Protein AF-A0A5N5TBP9-F1 (afdb_monomer_lite)

Organism: NCBI:txid96803

Sequence (242 aa):
MLKRALSVRCLSGEAYANGMQLFTMTLGALMSLNFSTYLLLPILYPLKLTSVNEYIELRFKSKALCSVIFLLNIVKNLLTSGVCLYAPTVALVSITNLGNLTNIFLLGIVCTMYSSLGGIKAVVWTDVFQISVMMIGLISVLTIGVSLNGGIIETLYIASEGGRLEIFEVISYNVFGIFFGIYFLIFFAGLAAYANYAGCDPMALGIIKRKEEIIPYFVMDKLSFIPGLPGIFVATLVGGSL

Structure (mmCIF, N/CA/C/O backbone):
data_AF-A0A5N5TBP9-F1
#
_entry.id   AF-A0A5N5TBP9-F1
#
loop_
_atom_site.group_PDB
_atom_site.id
_atom_site.type_symbol
_atom_site.label_atom_id
_atom_site.label_alt_id
_atom_site.label_comp_id
_atom_site.label_asym_id
_atom_site.label_entity_id
_atom_site.label_seq_id
_atom_site.pdbx_PDB_ins_code
_atom_site.Cartn_x
_atom_site.Cartn_y
_atom_site.Cartn_z
_atom_site.occupancy
_atom_site.B_iso_or_equiv
_atom_site.auth_seq_id
_atom_site.auth_comp_id
_atom_site.auth_asym_id
_atom_site.auth_atom_id
_atom_site.pdbx_PDB_model_num
ATOM 1 N N . MET A 1 1 ? -7.796 -3.136 -6.870 1.00 53.12 1 MET A N 1
ATOM 2 C CA . MET A 1 1 ? -7.334 -2.620 -8.178 1.00 53.12 1 MET A CA 1
ATOM 3 C C . MET A 1 1 ? -6.191 -1.585 -8.170 1.00 53.12 1 MET A C 1
ATOM 5 O O . MET A 1 1 ? -5.037 -1.966 -8.350 1.00 53.12 1 MET A O 1
ATOM 9 N N . LEU A 1 2 ? -6.445 -0.287 -7.966 1.00 56.50 2 LEU A N 1
ATOM 10 C CA . LEU A 1 2 ? -5.486 0.803 -8.279 1.00 56.50 2 LEU A CA 1
ATOM 11 C C . LEU A 1 2 ? -4.154 0.763 -7.501 1.00 56.50 2 LEU A C 1
ATOM 13 O O . LEU A 1 2 ? -3.092 1.032 -8.058 1.00 56.50 2 LEU A O 1
ATOM 17 N N . LYS A 1 3 ? -4.199 0.339 -6.232 1.00 56.84 3 LYS A N 1
ATOM 18 C CA . LYS A 1 3 ? -3.022 0.208 -5.351 1.00 56.84 3 LYS A CA 1
ATOM 19 C C . LYS A 1 3 ? -1.930 -0.708 -5.916 1.00 56.84 3 LYS A C 1
ATOM 21 O O . LYS A 1 3 ? -0.753 -0.421 -5.743 1.00 56.84 3 LYS A O 1
ATOM 26 N N . ARG A 1 4 ? -2.312 -1.787 -6.611 1.00 57.44 4 ARG A N 1
ATOM 27 C CA . ARG A 1 4 ? -1.368 -2.783 -7.152 1.00 57.44 4 ARG A CA 1
ATOM 28 C C . ARG A 1 4 ? -0.635 -2.273 -8.391 1.00 57.44 4 ARG A C 1
ATOM 30 O O . ARG A 1 4 ? 0.553 -2.513 -8.557 1.00 57.44 4 ARG A O 1
ATOM 37 N N . ALA A 1 5 ? -1.335 -1.532 -9.247 1.00 54.47 5 ALA A N 1
ATOM 38 C CA . ALA A 1 5 ? -0.720 -0.904 -10.413 1.00 54.47 5 ALA A CA 1
ATOM 39 C C . ALA A 1 5 ? 0.265 0.206 -10.001 1.00 54.47 5 ALA A C 1
ATOM 41 O O . ALA A 1 5 ? 1.344 0.315 -10.580 1.00 54.47 5 ALA A O 1
ATOM 42 N N . LEU A 1 6 ? -0.085 0.985 -8.966 1.00 58.97 6 LEU A N 1
ATOM 43 C CA . LEU A 1 6 ? 0.817 1.959 -8.346 1.00 58.97 6 LEU A CA 1
ATOM 44 C C . LEU A 1 6 ? 2.058 1.271 -7.771 1.00 58.97 6 LEU A C 1
ATOM 46 O O . LEU A 1 6 ? 3.168 1.693 -8.084 1.00 58.97 6 LEU A O 1
ATOM 50 N N . SER A 1 7 ? 1.878 0.212 -6.971 1.00 59.59 7 SER A N 1
ATOM 51 C CA . SER A 1 7 ? 3.009 -0.488 -6.369 1.00 59.59 7 SER A CA 1
ATOM 52 C C . SER A 1 7 ? 3.946 -1.005 -7.451 1.00 59.59 7 SER A C 1
ATOM 54 O O . SER A 1 7 ? 5.111 -0.663 -7.418 1.00 59.59 7 SER A O 1
ATOM 56 N N . VAL A 1 8 ? 3.469 -1.712 -8.478 1.00 57.91 8 VAL A N 1
ATOM 57 C CA . VAL A 1 8 ? 4.364 -2.240 -9.526 1.00 57.91 8 VAL A CA 1
ATOM 58 C C . VAL A 1 8 ? 5.187 -1.145 -10.212 1.00 57.91 8 VAL A C 1
ATOM 60 O O . VAL A 1 8 ? 6.388 -1.329 -10.389 1.00 57.91 8 VAL A O 1
ATOM 63 N N . ARG A 1 9 ? 4.595 0.016 -10.520 1.00 51.84 9 ARG A N 1
ATOM 64 C CA . ARG A 1 9 ? 5.343 1.119 -11.142 1.00 51.84 9 ARG A CA 1
ATOM 65 C C . ARG A 1 9 ? 6.360 1.748 -10.192 1.00 51.84 9 ARG A C 1
ATOM 67 O O . ARG A 1 9 ? 7.514 1.927 -10.574 1.00 51.84 9 ARG A O 1
ATOM 74 N N . CYS A 1 10 ? 5.944 2.087 -8.975 1.00 56.19 10 CYS A N 1
ATOM 75 C CA . CYS A 1 10 ? 6.839 2.682 -7.985 1.00 56.19 10 CYS A CA 1
ATOM 76 C C . CYS A 1 10 ? 7.973 1.720 -7.621 1.00 56.19 10 CYS A C 1
ATOM 78 O O . CYS A 1 10 ? 9.123 2.131 -7.615 1.00 56.19 10 CYS A O 1
ATOM 80 N N . LEU A 1 11 ? 7.668 0.433 -7.430 1.00 58.97 11 LEU A N 1
ATOM 81 C CA . LEU A 1 11 ? 8.649 -0.617 -7.155 1.00 58.97 11 LEU A CA 1
ATOM 82 C C . LEU A 1 11 ? 9.667 -0.739 -8.297 1.00 58.97 11 LEU A C 1
ATOM 84 O O . LEU A 1 11 ? 10.856 -0.842 -8.027 1.00 58.97 11 LEU A O 1
ATOM 88 N N . SER A 1 12 ? 9.231 -0.679 -9.562 1.00 60.56 12 SER A N 1
ATOM 89 C CA . SER A 1 12 ? 10.152 -0.726 -10.707 1.00 60.56 12 SER A CA 1
ATOM 90 C C . SER A 1 12 ? 11.042 0.517 -10.830 1.00 60.56 12 SER A C 1
ATOM 92 O O . SER A 1 12 ? 12.219 0.389 -11.152 1.00 60.56 12 SER A O 1
ATOM 94 N N . GLY A 1 13 ? 10.506 1.710 -10.545 1.00 58.75 13 GLY A N 1
ATOM 95 C CA . GLY A 1 13 ? 11.280 2.956 -10.578 1.00 58.75 13 GLY A CA 1
ATOM 96 C C . GLY A 1 13 ? 12.289 3.040 -9.434 1.00 58.75 13 GLY A C 1
ATOM 97 O O . GLY A 1 13 ? 13.435 3.427 -9.642 1.00 58.75 13 GLY A O 1
ATOM 98 N N . GLU A 1 14 ? 11.888 2.601 -8.245 1.00 57.56 14 GLU A N 1
ATOM 99 C CA . GLU A 1 14 ? 12.754 2.551 -7.071 1.00 57.56 14 GLU A CA 1
ATOM 100 C C . GLU A 1 14 ? 13.842 1.479 -7.221 1.00 57.56 14 GLU A C 1
ATOM 102 O O . GLU A 1 14 ? 14.998 1.731 -6.901 1.00 57.56 14 GLU A O 1
ATOM 107 N N . ALA A 1 15 ? 13.509 0.307 -7.777 1.00 63.16 15 ALA A N 1
ATOM 108 C CA . ALA A 1 15 ? 14.492 -0.737 -8.068 1.00 63.16 15 ALA A CA 1
ATOM 109 C C . ALA A 1 15 ? 15.547 -0.269 -9.084 1.00 63.16 15 ALA A C 1
ATOM 111 O O . ALA A 1 15 ? 16.717 -0.624 -8.964 1.00 63.16 15 ALA A O 1
ATOM 112 N N . TYR A 1 16 ? 15.156 0.568 -10.047 1.00 60.06 16 TYR A N 1
ATOM 113 C CA . TYR A 1 16 ? 16.089 1.209 -10.972 1.00 60.06 16 TYR A CA 1
ATOM 114 C C . TYR A 1 16 ? 16.976 2.257 -10.272 1.00 60.06 16 TYR A C 1
ATOM 116 O O . TYR A 1 16 ? 18.185 2.291 -10.492 1.00 60.06 16 TYR A O 1
ATOM 124 N N . ALA A 1 17 ? 16.394 3.095 -9.407 1.00 57.94 17 ALA A N 1
ATOM 125 C CA . ALA A 1 17 ? 17.095 4.208 -8.764 1.00 57.94 17 ALA A CA 1
ATOM 126 C C . ALA A 1 17 ? 17.989 3.796 -7.583 1.00 57.94 17 ALA A C 1
ATOM 128 O O . ALA A 1 17 ? 19.075 4.355 -7.431 1.00 57.94 17 ALA A O 1
ATOM 129 N N . ASN A 1 18 ? 17.556 2.822 -6.778 1.00 58.78 18 ASN A N 1
ATOM 130 C CA . ASN A 1 18 ? 18.143 2.445 -5.484 1.00 58.78 18 ASN A CA 1
ATOM 131 C C . ASN A 1 18 ? 18.485 0.941 -5.376 1.00 58.78 18 ASN A C 1
ATOM 133 O O . ASN A 1 18 ? 19.077 0.512 -4.390 1.00 58.78 18 ASN A O 1
ATOM 137 N N . GLY A 1 19 ? 18.195 0.129 -6.400 1.00 60.84 19 GLY A N 1
ATOM 138 C CA . GLY A 1 19 ? 18.569 -1.291 -6.446 1.00 60.84 19 GLY A CA 1
ATOM 139 C C . GLY A 1 19 ? 17.640 -2.227 -5.660 1.00 60.84 19 GLY A C 1
ATOM 140 O O . GLY A 1 19 ? 16.494 -1.907 -5.344 1.00 60.84 19 GLY A O 1
ATOM 141 N N . MET A 1 20 ? 18.130 -3.427 -5.341 1.00 64.75 20 MET A N 1
ATOM 142 C CA . MET A 1 20 ? 17.352 -4.534 -4.761 1.00 64.75 20 MET A CA 1
ATOM 143 C C . MET A 1 20 ? 16.996 -4.344 -3.275 1.00 64.75 20 MET A C 1
ATOM 145 O O . MET A 1 20 ? 16.317 -5.180 -2.682 1.00 64.75 20 MET A O 1
ATOM 149 N N . GLN A 1 21 ? 17.391 -3.221 -2.676 1.00 61.97 21 GLN A N 1
ATOM 150 C CA . GLN A 1 21 ? 17.184 -2.875 -1.264 1.00 61.97 21 GLN A CA 1
ATOM 151 C C . GLN A 1 21 ? 15.712 -2.964 -0.840 1.00 61.97 21 GLN A C 1
ATOM 153 O O . GLN A 1 21 ? 15.381 -3.425 0.257 1.00 61.97 21 GLN A O 1
ATOM 158 N N . LEU A 1 22 ? 14.810 -2.591 -1.747 1.00 63.62 22 LEU A N 1
ATOM 159 C CA . LEU A 1 22 ? 13.376 -2.588 -1.506 1.00 63.62 22 LEU A CA 1
ATOM 160 C C . LEU A 1 22 ? 12.781 -4.006 -1.374 1.00 63.62 22 LEU A C 1
ATOM 162 O O . LEU A 1 22 ? 11.738 -4.189 -0.738 1.00 63.62 22 LEU A O 1
ATOM 166 N N . PHE A 1 23 ? 13.472 -5.036 -1.873 1.00 64.44 23 PHE A N 1
ATOM 167 C CA . PHE A 1 23 ? 13.089 -6.436 -1.675 1.00 64.44 23 PHE A CA 1
ATOM 168 C C . PHE A 1 23 ? 12.970 -6.794 -0.182 1.00 64.44 23 PHE A C 1
ATOM 170 O O . PHE A 1 23 ? 12.080 -7.552 0.210 1.00 64.44 23 PHE A O 1
ATOM 177 N N . THR A 1 24 ? 13.764 -6.155 0.682 1.00 64.31 24 THR A N 1
ATOM 178 C CA . THR A 1 24 ? 13.693 -6.315 2.144 1.00 64.31 24 THR A CA 1
ATOM 179 C C . THR A 1 24 ? 12.315 -5.947 2.706 1.00 64.31 24 THR A C 1
ATOM 181 O O . THR A 1 24 ? 11.787 -6.658 3.562 1.00 64.31 24 THR A O 1
ATOM 184 N N . MET A 1 25 ? 11.677 -4.887 2.190 1.00 66.00 25 MET A N 1
ATOM 185 C CA . MET A 1 25 ? 10.317 -4.511 2.602 1.00 66.00 25 MET A CA 1
ATOM 186 C C . MET A 1 25 ? 9.291 -5.576 2.199 1.00 66.00 25 MET A C 1
ATOM 188 O O . MET A 1 25 ? 8.360 -5.859 2.953 1.00 66.00 25 MET A O 1
ATOM 192 N N . THR A 1 26 ? 9.471 -6.201 1.031 1.00 65.94 26 THR A N 1
ATOM 193 C CA . THR A 1 26 ? 8.564 -7.258 0.559 1.00 65.94 26 THR A CA 1
ATOM 194 C C . THR A 1 26 ? 8.671 -8.533 1.397 1.00 65.94 26 THR A C 1
ATOM 196 O O . THR A 1 26 ? 7.646 -9.133 1.715 1.00 65.94 26 THR A O 1
ATOM 199 N N . LEU A 1 27 ? 9.878 -8.899 1.847 1.00 68.00 27 LEU A N 1
ATOM 200 C CA . LEU A 1 27 ? 10.081 -10.012 2.780 1.00 68.00 27 LEU A CA 1
ATOM 201 C C . LEU A 1 27 ? 9.440 -9.736 4.148 1.00 68.00 27 LEU A C 1
ATOM 203 O O . LEU A 1 27 ? 8.760 -10.608 4.690 1.00 68.00 27 LEU A O 1
ATOM 207 N N . GLY A 1 28 ? 9.586 -8.513 4.670 1.00 71.94 28 GLY A N 1
ATOM 208 C CA . GLY A 1 28 ? 8.940 -8.098 5.919 1.00 71.94 28 GLY A CA 1
ATOM 209 C C . GLY A 1 28 ? 7.413 -8.215 5.865 1.00 71.94 28 GLY A C 1
ATOM 210 O O . GLY A 1 28 ? 6.801 -8.735 6.796 1.00 71.94 28 GLY A O 1
ATOM 211 N N . ALA A 1 29 ? 6.799 -7.826 4.743 1.00 69.44 29 ALA A N 1
ATOM 212 C CA . ALA A 1 29 ? 5.355 -7.953 4.540 1.00 69.44 29 ALA A CA 1
ATOM 213 C C . ALA A 1 29 ? 4.874 -9.418 4.465 1.00 69.44 29 ALA A C 1
ATOM 215 O O . ALA A 1 29 ? 3.774 -9.738 4.910 1.00 69.44 29 ALA A O 1
ATOM 216 N N . LEU A 1 30 ? 5.685 -10.331 3.919 1.00 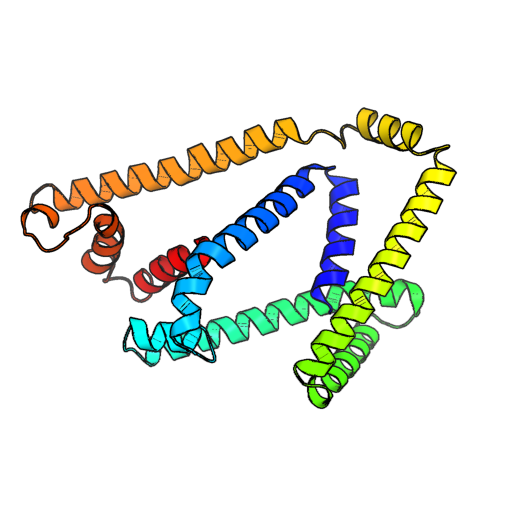72.62 30 LEU A N 1
ATOM 217 C CA . LEU A 1 30 ? 5.362 -11.764 3.919 1.00 72.62 30 LEU A CA 1
ATOM 218 C C . LEU A 1 30 ? 5.415 -12.348 5.335 1.00 72.62 30 LEU A C 1
ATOM 220 O O . LEU A 1 30 ? 4.549 -13.139 5.716 1.00 72.62 30 LEU A O 1
ATOM 224 N N . MET A 1 31 ? 6.408 -11.945 6.129 1.00 72.31 31 MET A N 1
ATOM 225 C CA . MET A 1 31 ? 6.526 -12.365 7.525 1.00 72.31 31 MET A CA 1
ATOM 226 C C . MET A 1 31 ? 5.378 -11.823 8.385 1.00 72.31 31 MET A C 1
ATOM 228 O O . MET A 1 31 ? 4.796 -12.588 9.157 1.00 72.31 31 MET A O 1
ATOM 232 N N . SER A 1 32 ? 4.998 -10.551 8.217 1.00 71.75 32 SER A N 1
ATOM 233 C CA . SER A 1 32 ? 3.878 -9.960 8.962 1.00 71.75 32 SER A CA 1
ATOM 234 C C . SER A 1 32 ? 2.550 -10.647 8.647 1.00 71.75 32 SER A C 1
ATOM 236 O O . SER A 1 32 ? 1.751 -10.879 9.551 1.00 71.75 32 SER A O 1
ATOM 238 N N . LEU A 1 33 ? 2.333 -11.065 7.395 1.00 73.88 33 LEU A N 1
ATOM 239 C CA . LEU A 1 33 ? 1.116 -11.771 6.998 1.00 73.88 33 LEU A CA 1
ATOM 240 C C . LEU A 1 33 ? 0.997 -13.133 7.691 1.00 73.88 33 LEU A C 1
ATOM 242 O O . LEU A 1 33 ? -0.057 -13.452 8.239 1.00 73.88 33 LEU A O 1
ATOM 246 N N . ASN A 1 34 ? 2.088 -13.902 7.740 1.00 73.38 34 ASN A N 1
ATOM 247 C CA . ASN A 1 34 ? 2.124 -15.157 8.493 1.00 73.38 34 ASN A CA 1
ATOM 248 C C . ASN A 1 34 ? 1.835 -14.903 9.979 1.00 73.38 34 ASN A C 1
ATOM 250 O O . ASN A 1 34 ? 0.940 -15.525 10.552 1.00 73.38 34 ASN A O 1
ATOM 254 N N . PHE A 1 35 ? 2.520 -13.933 10.585 1.00 79.19 35 PHE A N 1
ATOM 255 C CA . PHE A 1 35 ? 2.325 -13.574 11.989 1.00 79.19 35 PHE A CA 1
ATOM 256 C C . PHE A 1 35 ? 0.873 -13.176 12.306 1.00 79.19 35 PHE A C 1
ATOM 258 O O . PHE A 1 35 ? 0.275 -13.697 13.248 1.00 79.19 35 PHE A O 1
ATOM 265 N N . SER A 1 36 ? 0.272 -12.326 11.472 1.00 69.75 36 SER A N 1
ATOM 266 C CA .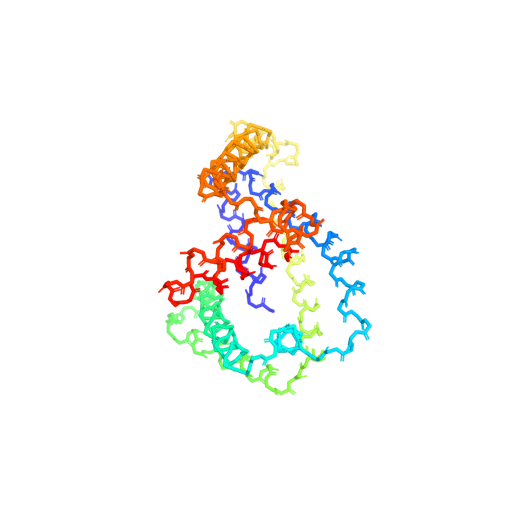 SER A 1 36 ? -1.118 -11.882 11.600 1.00 69.75 36 SER A CA 1
ATOM 267 C C . SER A 1 36 ? -2.099 -13.058 11.526 1.00 69.75 36 SER A C 1
ATOM 269 O O . SER A 1 36 ? -3.003 -13.174 12.356 1.00 69.75 36 SER A O 1
ATOM 271 N N . THR A 1 37 ? -1.883 -14.009 10.610 1.00 74.94 37 THR A N 1
ATOM 272 C CA . THR A 1 37 ? -2.746 -15.199 10.519 1.00 74.94 37 THR A CA 1
ATOM 273 C C . THR A 1 37 ? -2.637 -16.128 11.727 1.00 74.94 37 THR A C 1
ATOM 275 O O . THR A 1 37 ? -3.649 -16.677 12.151 1.00 74.94 37 THR A O 1
ATOM 278 N N . TYR A 1 38 ? -1.452 -16.285 12.321 1.00 79.44 38 TYR A N 1
ATOM 279 C CA . TYR A 1 38 ? -1.283 -17.157 13.485 1.00 79.44 38 TYR A CA 1
ATOM 280 C C . TYR A 1 38 ? -1.738 -16.513 14.795 1.00 79.44 38 TYR A C 1
ATOM 282 O O . TYR A 1 38 ? -2.206 -17.228 15.676 1.00 79.44 38 TYR A O 1
ATOM 290 N N . LEU A 1 39 ? -1.614 -15.190 14.939 1.00 74.44 39 LEU A N 1
ATOM 291 C CA . LEU A 1 39 ? -1.887 -14.504 16.203 1.00 74.44 39 LEU A CA 1
ATOM 292 C C . LEU A 1 39 ? -3.251 -13.806 16.223 1.00 74.44 39 LEU A C 1
ATOM 294 O O . LEU A 1 39 ? -4.024 -14.000 17.160 1.00 74.44 39 LEU A O 1
ATOM 298 N N . LEU A 1 40 ? -3.583 -13.018 15.196 1.00 72.56 40 LEU A N 1
ATOM 299 C CA . LEU A 1 40 ? -4.814 -12.219 15.169 1.00 72.56 40 LEU A CA 1
ATOM 300 C C . LEU A 1 40 ? -6.034 -13.037 14.735 1.00 72.56 40 LEU A C 1
ATOM 302 O O . LEU A 1 40 ? -7.119 -12.867 15.296 1.00 72.56 40 LEU A O 1
ATOM 306 N N . LEU A 1 41 ? -5.876 -13.945 13.767 1.00 73.69 41 LEU A N 1
ATOM 307 C CA . LEU A 1 41 ? -6.986 -14.752 13.254 1.00 73.69 41 LEU A CA 1
ATOM 308 C C . LEU A 1 41 ? -7.670 -15.628 14.323 1.00 73.69 41 LEU A C 1
ATOM 310 O O . LEU A 1 41 ? -8.900 -15.572 14.394 1.00 73.69 41 LEU A O 1
ATOM 314 N N . PRO A 1 42 ? -6.961 -16.390 15.188 1.00 74.88 42 PRO A N 1
ATOM 315 C CA . PRO A 1 42 ? -7.627 -17.195 16.217 1.00 74.88 42 PRO A CA 1
ATOM 316 C C . PRO A 1 42 ? -8.339 -16.348 17.279 1.00 74.88 42 PRO A C 1
ATOM 318 O O . PRO A 1 42 ? -9.282 -16.829 17.902 1.00 74.88 42 PRO A O 1
ATOM 321 N N . ILE A 1 43 ? -7.926 -15.090 17.472 1.00 79.00 43 ILE A N 1
ATOM 322 C CA . ILE A 1 43 ? -8.568 -14.157 18.407 1.00 79.00 43 ILE A CA 1
ATOM 323 C C . ILE A 1 43 ? -9.853 -13.586 17.798 1.00 79.00 43 ILE A C 1
ATOM 325 O O . ILE A 1 43 ? -10.880 -13.523 18.471 1.00 79.00 43 ILE A O 1
ATOM 329 N N . LEU A 1 44 ? -9.814 -13.179 16.526 1.00 75.62 44 LEU A N 1
ATOM 330 C CA . LEU A 1 44 ? -10.920 -12.472 15.871 1.00 75.62 44 LEU A CA 1
ATOM 331 C C . LEU A 1 44 ? -11.996 -13.403 15.298 1.00 75.62 44 LEU A C 1
ATOM 333 O O . LEU A 1 44 ? -13.180 -13.073 15.344 1.00 75.62 44 LEU A O 1
ATOM 337 N N . TYR A 1 45 ? -11.614 -14.574 14.785 1.00 80.31 45 TYR A N 1
ATOM 338 C CA . TYR A 1 45 ? -12.535 -15.517 14.149 1.00 80.31 45 TYR A CA 1
ATOM 339 C C . TYR A 1 45 ? -13.699 -16.001 15.043 1.00 80.31 45 TYR A C 1
ATOM 341 O O . TYR A 1 45 ? -14.842 -15.976 14.574 1.00 80.31 45 TYR A O 1
ATOM 349 N N . PRO A 1 46 ? -13.496 -16.395 16.321 1.00 86.75 46 PRO A N 1
ATOM 350 C CA . PRO A 1 46 ? -14.599 -16.866 17.164 1.00 86.75 46 PRO A CA 1
ATOM 351 C C . PRO A 1 46 ? -15.617 -15.767 17.500 1.00 86.75 46 PRO A C 1
ATOM 353 O O . PRO A 1 46 ? -16.762 -16.083 17.817 1.00 86.75 46 PRO A O 1
ATOM 356 N N . LEU A 1 47 ? -15.233 -14.489 17.400 1.00 79.38 47 LEU A N 1
ATOM 357 C CA . LEU A 1 47 ? -16.100 -13.353 17.717 1.00 79.38 47 LEU A CA 1
ATOM 358 C C . LEU A 1 47 ? -17.136 -13.061 16.612 1.00 79.38 47 LEU A C 1
ATOM 360 O O . LEU A 1 47 ? -18.077 -12.317 16.868 1.00 79.38 47 LEU A O 1
ATOM 364 N N . LYS A 1 48 ? -16.992 -13.646 15.407 1.00 82.12 48 LYS A N 1
ATOM 365 C CA . LYS A 1 48 ? -17.901 -13.477 14.247 1.00 82.12 48 LYS A CA 1
ATOM 366 C C . LYS A 1 48 ? -18.264 -12.014 13.936 1.00 82.12 48 LYS A C 1
ATOM 368 O O . LYS A 1 48 ? -19.366 -11.726 13.473 1.00 82.12 48 LYS A O 1
ATOM 373 N N . LEU A 1 49 ? -17.332 -11.097 14.188 1.00 79.56 49 LEU A N 1
ATOM 374 C CA . LEU A 1 49 ? -17.538 -9.664 13.995 1.00 79.56 49 LEU A CA 1
ATOM 375 C C . LEU A 1 49 ? -17.492 -9.314 12.514 1.00 79.56 49 LEU A C 1
ATOM 377 O O . LEU A 1 49 ? -16.710 -9.873 11.744 1.00 79.56 49 LEU A O 1
ATOM 381 N N . THR A 1 50 ? -18.315 -8.348 12.125 1.00 73.81 50 THR A N 1
ATOM 382 C CA . THR A 1 50 ? -18.396 -7.887 10.731 1.00 73.81 50 THR A CA 1
ATOM 383 C C . THR A 1 50 ? -17.369 -6.802 10.422 1.00 73.81 50 THR A C 1
ATOM 385 O O . THR A 1 50 ? -17.017 -6.584 9.262 1.00 73.81 50 THR A O 1
ATOM 388 N N . SER A 1 51 ? -16.853 -6.130 11.457 1.00 77.19 51 SER A N 1
ATOM 389 C CA . SER A 1 51 ? -15.840 -5.091 11.321 1.00 77.19 51 SER A CA 1
ATOM 390 C C . SER A 1 51 ? -14.877 -5.060 12.507 1.00 77.19 51 SER A C 1
ATOM 392 O O . SER A 1 51 ? -15.233 -5.371 13.641 1.00 77.19 51 SER A O 1
ATOM 394 N N . VAL A 1 52 ? -13.646 -4.608 12.257 1.00 76.69 52 VAL A N 1
ATOM 395 C CA . VAL A 1 52 ? -12.634 -4.406 13.310 1.00 76.69 52 VAL A CA 1
ATOM 396 C C . VAL A 1 52 ? -13.070 -3.328 14.311 1.00 76.69 52 VAL A C 1
ATOM 398 O O . VAL A 1 52 ? -12.718 -3.391 15.484 1.00 76.69 52 VAL A O 1
ATOM 401 N N . ASN A 1 53 ? -13.877 -2.353 13.889 1.00 77.38 53 ASN A N 1
ATOM 402 C CA . ASN A 1 53 ? -14.362 -1.299 14.786 1.00 77.38 53 ASN A CA 1
ATOM 403 C C . ASN A 1 53 ? -15.315 -1.857 15.861 1.00 77.38 53 ASN A C 1
ATOM 405 O O . ASN A 1 53 ? -15.290 -1.403 17.001 1.00 77.38 53 ASN A O 1
ATOM 409 N N . GLU A 1 54 ? -16.081 -2.898 15.526 1.00 74.88 54 GLU A N 1
ATOM 410 C CA . GLU A 1 54 ? -16.959 -3.615 16.459 1.00 74.88 54 GLU A CA 1
ATOM 411 C C . GLU A 1 54 ? -16.154 -4.277 17.592 1.00 74.88 54 GLU A C 1
ATOM 413 O O . GLU A 1 54 ? -16.536 -4.224 18.761 1.00 74.88 54 GLU A O 1
ATOM 418 N N . TYR A 1 55 ? -14.969 -4.812 17.271 1.00 78.25 55 TYR A N 1
ATOM 419 C CA . TYR A 1 55 ? -14.041 -5.352 18.269 1.00 78.25 55 TYR A CA 1
ATOM 420 C C . TYR A 1 55 ? -13.569 -4.277 19.258 1.00 78.25 55 TYR A C 1
ATOM 422 O O . TYR A 1 55 ? -13.498 -4.513 20.466 1.00 78.25 55 TYR A O 1
ATOM 430 N N . ILE A 1 56 ? -13.276 -3.075 18.756 1.00 75.56 56 ILE A N 1
ATOM 431 C CA . ILE A 1 56 ? -12.828 -1.944 19.578 1.00 75.56 56 ILE A CA 1
ATOM 432 C C . ILE A 1 56 ? -13.952 -1.495 20.520 1.00 75.56 56 ILE A C 1
ATOM 434 O O . ILE A 1 56 ? -13.699 -1.249 21.701 1.00 75.56 56 ILE A O 1
ATOM 438 N N . GLU A 1 57 ? -15.199 -1.445 20.048 1.00 78.19 57 GLU A N 1
ATOM 439 C CA . GLU A 1 57 ? -16.348 -1.124 20.901 1.00 78.19 57 GLU A CA 1
ATOM 440 C C . GLU A 1 57 ? -16.522 -2.149 22.031 1.00 78.19 57 GLU A C 1
ATOM 442 O O . GLU A 1 57 ? -16.660 -1.759 23.193 1.00 78.19 57 GLU A O 1
ATOM 447 N N . LEU A 1 58 ? -16.418 -3.447 21.726 1.00 79.44 58 LEU A N 1
ATOM 448 C CA . LEU A 1 58 ? -16.502 -4.516 22.727 1.00 79.44 58 LEU A CA 1
ATOM 449 C C . LEU A 1 58 ? -15.370 -4.447 23.763 1.00 79.44 58 LEU A C 1
ATOM 451 O O . LEU A 1 58 ? -15.592 -4.724 24.944 1.00 79.44 58 LEU A O 1
ATOM 455 N N . ARG A 1 59 ? -14.160 -4.054 23.345 1.00 79.25 59 ARG A N 1
ATOM 456 C CA . ARG A 1 59 ? -12.990 -3.980 24.228 1.00 79.25 59 ARG A CA 1
ATOM 457 C C . ARG A 1 59 ? -13.000 -2.752 25.140 1.00 79.25 59 ARG A C 1
ATOM 459 O O . ARG A 1 59 ? -12.645 -2.881 26.310 1.00 79.25 59 ARG A O 1
ATOM 466 N N . PHE A 1 60 ? -13.384 -1.584 24.623 1.00 75.56 60 PHE A N 1
ATOM 467 C CA . PHE A 1 60 ? -13.290 -0.305 25.343 1.00 75.56 60 PHE A CA 1
ATOM 468 C C . PHE A 1 60 ? -14.625 0.204 25.898 1.00 75.56 60 PHE A C 1
ATOM 470 O O . PHE A 1 60 ? -14.630 1.189 26.634 1.00 75.56 60 PHE A O 1
ATOM 477 N N . LYS A 1 61 ? -15.754 -0.439 25.561 1.00 80.69 61 LYS A N 1
ATOM 478 C CA . LYS A 1 61 ? -17.119 -0.074 25.995 1.00 80.69 61 LYS A CA 1
ATOM 479 C C . LYS A 1 61 ? -17.478 1.403 25.759 1.00 80.69 61 LYS A C 1
ATOM 481 O O . LYS A 1 61 ? -18.334 1.955 26.447 1.00 80.69 61 LYS A O 1
ATOM 486 N N . SER A 1 62 ? -16.829 2.053 24.791 1.00 80.69 62 SER A N 1
ATOM 487 C CA . SER A 1 62 ? -16.990 3.478 24.496 1.00 80.69 62 SER A CA 1
ATOM 488 C C . SER A 1 62 ? -17.360 3.697 23.033 1.00 80.69 62 SER A C 1
ATOM 490 O O . SER A 1 62 ? -16.565 3.439 22.126 1.00 80.69 62 SER A O 1
ATOM 492 N N . LYS A 1 63 ? -18.563 4.238 22.807 1.00 78.88 63 LYS A N 1
ATOM 493 C CA . LYS A 1 63 ? -19.068 4.575 21.466 1.00 78.88 63 LYS A CA 1
ATOM 494 C C . LYS A 1 63 ? -18.360 5.779 20.845 1.00 78.88 63 LYS A C 1
ATOM 496 O O . LYS A 1 63 ? -18.206 5.839 19.628 1.00 78.88 63 LYS A O 1
ATOM 501 N N . ALA A 1 64 ? -17.888 6.719 21.669 1.00 81.69 64 ALA A N 1
ATOM 502 C CA . ALA A 1 64 ? -17.175 7.903 21.193 1.00 81.69 64 ALA A CA 1
ATOM 503 C C . ALA A 1 64 ? -15.825 7.529 20.561 1.00 81.69 64 ALA A C 1
ATOM 505 O O . ALA A 1 64 ? -15.511 7.988 19.466 1.00 81.69 64 ALA A O 1
ATOM 506 N N . LEU A 1 65 ? -15.069 6.629 21.201 1.00 79.00 65 LEU A N 1
ATOM 507 C CA . LEU A 1 65 ? -13.802 6.119 20.670 1.00 79.00 65 LEU A CA 1
ATOM 508 C C . LEU A 1 65 ? -14.006 5.396 19.328 1.00 79.00 65 LEU A C 1
ATOM 510 O O . LEU A 1 65 ? -13.267 5.637 18.376 1.00 79.00 65 LEU A O 1
ATOM 514 N N . CYS A 1 66 ? -15.037 4.550 19.245 1.00 78.50 66 CYS A N 1
ATOM 515 C CA . CYS A 1 66 ? -15.388 3.828 18.023 1.00 78.50 66 CYS A CA 1
ATOM 516 C C . CYS A 1 66 ? -15.716 4.794 16.870 1.00 78.50 66 CYS A C 1
ATOM 518 O O . CYS A 1 66 ? -15.174 4.656 15.774 1.00 78.50 66 CYS A O 1
ATOM 520 N N . SER A 1 67 ? -16.518 5.829 17.141 1.00 80.12 67 SER A N 1
ATOM 521 C CA . SER A 1 67 ? -16.865 6.866 16.160 1.00 80.12 67 SER A CA 1
ATOM 522 C C . SER A 1 67 ? -15.634 7.626 15.648 1.00 80.12 67 SER A C 1
ATOM 524 O O . SER A 1 67 ? -15.461 7.792 14.441 1.00 80.12 67 SER A O 1
ATOM 526 N N . VAL A 1 68 ? -14.721 8.018 16.545 1.00 86.44 68 VAL A N 1
ATOM 527 C CA . VAL A 1 68 ? -13.477 8.716 16.176 1.00 86.44 68 VAL A CA 1
ATOM 528 C C . VAL A 1 68 ? -12.590 7.835 15.292 1.00 86.44 68 VAL A C 1
ATOM 530 O O . VAL A 1 68 ? -12.125 8.282 14.246 1.00 86.44 68 VAL A O 1
ATOM 533 N N . ILE A 1 69 ? -12.380 6.572 15.667 1.00 82.75 69 ILE A N 1
ATOM 534 C CA . ILE A 1 69 ? -11.545 5.634 14.898 1.00 82.75 69 ILE A CA 1
ATOM 535 C C . ILE A 1 69 ? -12.172 5.330 13.535 1.00 82.75 69 ILE A C 1
ATOM 537 O O . ILE A 1 69 ? -11.468 5.266 12.527 1.00 82.75 69 ILE A O 1
ATOM 541 N N . PHE A 1 70 ? -13.494 5.188 13.479 1.00 84.75 70 PHE A N 1
ATOM 542 C CA . PHE A 1 70 ? -14.222 5.011 12.230 1.00 84.75 70 PHE A CA 1
ATOM 543 C C . PHE A 1 70 ? -14.048 6.213 11.291 1.00 84.75 70 PHE A C 1
ATOM 545 O O . PHE A 1 70 ? -13.698 6.029 10.124 1.00 84.75 70 PHE A O 1
ATOM 552 N N . LEU A 1 71 ? -14.206 7.438 11.805 1.00 87.56 71 LEU A N 1
ATOM 553 C CA . LEU A 1 71 ? -13.990 8.670 11.041 1.00 87.56 71 LEU A CA 1
ATOM 554 C C . LEU A 1 71 ? -12.551 8.773 10.524 1.00 87.56 71 LEU A C 1
ATOM 556 O O . LEU A 1 71 ? -12.342 9.020 9.336 1.00 87.56 71 LEU A O 1
ATOM 560 N N . LEU A 1 72 ? -11.559 8.514 11.379 1.00 84.56 72 LEU A N 1
ATOM 561 C CA . LEU A 1 72 ? -10.149 8.502 10.980 1.00 84.56 72 LEU A CA 1
ATOM 562 C C . LEU A 1 72 ? -9.875 7.459 9.887 1.00 84.56 72 LEU A C 1
ATOM 564 O O . LEU A 1 72 ? -9.171 7.750 8.918 1.00 84.56 72 LEU A O 1
ATOM 568 N N . ASN A 1 73 ? -10.469 6.267 9.990 1.00 82.38 73 ASN A N 1
ATOM 569 C CA . ASN A 1 73 ? -10.341 5.221 8.977 1.00 82.38 73 ASN A CA 1
ATOM 570 C C . ASN A 1 73 ? -10.981 5.615 7.639 1.00 82.38 73 ASN A C 1
ATOM 572 O O . ASN A 1 73 ? -10.402 5.337 6.587 1.00 82.38 73 ASN A O 1
ATOM 576 N N . ILE A 1 74 ? -12.138 6.280 7.645 1.00 89.12 74 ILE A N 1
ATOM 577 C CA . ILE A 1 74 ? -12.760 6.803 6.420 1.00 89.12 74 ILE A CA 1
ATOM 578 C C . ILE A 1 74 ? -11.847 7.833 5.753 1.00 89.12 74 ILE A C 1
ATOM 580 O O . ILE A 1 74 ? -11.544 7.700 4.566 1.00 89.12 74 ILE A O 1
ATOM 584 N N . VAL A 1 75 ? -11.363 8.819 6.513 1.00 89.62 75 VAL A N 1
ATOM 585 C CA . VAL A 1 75 ? -10.485 9.878 5.992 1.00 89.62 75 VAL A CA 1
ATOM 586 C C . VAL A 1 75 ? -9.203 9.280 5.412 1.00 89.62 75 VAL A C 1
ATOM 588 O O . VAL A 1 75 ? -8.838 9.584 4.274 1.00 89.62 75 VAL A O 1
ATOM 591 N N . LYS A 1 76 ? -8.559 8.357 6.138 1.00 82.56 76 LYS A N 1
ATOM 592 C CA . LYS A 1 76 ? -7.376 7.628 5.661 1.00 82.56 76 LYS A CA 1
ATOM 593 C C . LYS A 1 76 ? -7.648 6.912 4.336 1.00 82.56 76 LYS A C 1
ATOM 595 O O . LYS A 1 76 ? -6.836 6.999 3.411 1.00 82.56 76 LYS A O 1
ATOM 600 N N . ASN A 1 77 ? -8.771 6.201 4.229 1.00 80.50 77 ASN A N 1
ATOM 601 C CA . ASN A 1 77 ? -9.115 5.447 3.024 1.00 80.50 77 ASN A CA 1
ATOM 602 C C . ASN A 1 77 ? -9.402 6.359 1.822 1.00 80.50 77 ASN A C 1
ATOM 604 O O . ASN A 1 77 ? -8.915 6.064 0.729 1.00 80.50 77 ASN A O 1
ATOM 608 N N . LEU A 1 78 ? -10.102 7.481 2.021 1.00 85.94 78 LEU A N 1
ATOM 609 C CA . LEU A 1 78 ? -10.356 8.489 0.984 1.00 85.94 78 LEU A CA 1
ATOM 610 C C . LEU A 1 78 ? -9.052 9.089 0.451 1.00 85.94 78 LEU A C 1
ATOM 612 O O . LEU A 1 78 ? -8.797 9.018 -0.753 1.00 85.94 78 LEU A O 1
ATOM 616 N N . LEU A 1 79 ? -8.188 9.588 1.339 1.00 84.50 79 LEU A N 1
ATOM 617 C CA . LEU A 1 79 ? -6.896 10.169 0.958 1.00 84.50 79 LEU A CA 1
ATOM 618 C C . LEU A 1 79 ? -6.033 9.161 0.193 1.00 84.50 79 LEU A C 1
ATOM 620 O O . LEU A 1 79 ? -5.504 9.464 -0.876 1.00 84.50 79 LEU A O 1
ATOM 624 N N . THR A 1 80 ? -5.961 7.924 0.690 1.00 78.62 80 THR A N 1
ATOM 625 C CA . THR A 1 80 ? -5.193 6.865 0.027 1.00 78.62 80 THR A CA 1
ATOM 626 C C . THR A 1 80 ? -5.761 6.547 -1.358 1.00 78.62 80 THR A C 1
ATOM 628 O O . THR A 1 80 ? -5.001 6.355 -2.306 1.00 78.62 80 THR A O 1
ATOM 631 N N . SER A 1 81 ? -7.089 6.486 -1.499 1.00 79.31 81 SER A N 1
ATOM 632 C CA . SER A 1 81 ? -7.734 6.207 -2.787 1.00 79.31 81 SER A CA 1
ATOM 633 C C . SER A 1 81 ? -7.470 7.305 -3.824 1.00 79.31 81 SER A C 1
ATOM 635 O O . SER A 1 81 ? -7.191 6.977 -4.976 1.00 79.31 81 SER A O 1
ATOM 637 N N . GLY A 1 82 ? -7.434 8.577 -3.405 1.00 81.25 82 GLY A N 1
ATOM 638 C CA . GLY A 1 82 ? -7.083 9.710 -4.265 1.00 81.25 82 GLY A CA 1
ATOM 639 C C . GLY A 1 82 ? -5.648 9.628 -4.790 1.00 81.25 82 GLY A C 1
ATOM 640 O O . GLY A 1 82 ? -5.427 9.697 -5.998 1.00 81.25 82 GLY A O 1
ATOM 641 N N . VAL A 1 83 ? -4.676 9.371 -3.908 1.00 80.00 83 VAL A N 1
ATOM 642 C CA . VAL A 1 83 ? -3.268 9.175 -4.309 1.00 80.00 83 VAL A CA 1
ATOM 643 C C . VAL A 1 83 ? -3.127 7.989 -5.273 1.00 80.00 83 VAL A C 1
ATOM 645 O O . VAL A 1 83 ? -2.393 8.058 -6.258 1.00 80.00 83 VAL A O 1
ATOM 648 N N . CYS A 1 84 ? -3.881 6.910 -5.047 1.00 75.62 84 CYS A N 1
ATOM 649 C CA . CYS A 1 84 ? -3.840 5.725 -5.906 1.00 75.62 84 CYS A CA 1
ATOM 650 C C . CYS A 1 84 ? -4.427 5.941 -7.307 1.00 75.62 84 CYS A C 1
ATOM 652 O O . CYS A 1 84 ? -4.038 5.217 -8.220 1.00 75.62 84 CYS A O 1
ATOM 654 N N . LEU A 1 85 ? -5.343 6.897 -7.497 1.00 77.62 85 LEU A N 1
ATOM 655 C CA . LEU A 1 85 ? -5.904 7.241 -8.813 1.00 77.62 85 LEU A CA 1
ATOM 656 C C . LEU A 1 85 ? -4.918 8.037 -9.679 1.00 77.62 85 LEU A C 1
ATOM 658 O O . LEU A 1 85 ? -4.948 7.951 -10.909 1.00 77.62 85 LEU A O 1
ATOM 662 N N . TYR A 1 86 ? -4.013 8.785 -9.051 1.00 78.62 86 TYR A N 1
ATOM 663 C CA . TYR A 1 86 ? -3.079 9.648 -9.766 1.00 78.62 86 TYR A CA 1
ATOM 664 C C . TYR A 1 86 ? -2.071 8.859 -10.612 1.00 78.62 86 TYR A C 1
ATOM 666 O O . TYR A 1 86 ? -1.883 9.151 -11.792 1.00 78.62 86 TYR A O 1
ATOM 674 N N . ALA A 1 87 ? -1.470 7.801 -10.063 1.00 71.00 87 ALA A N 1
ATOM 675 C CA . ALA A 1 87 ? -0.497 7.002 -10.806 1.00 71.00 87 ALA A CA 1
ATOM 676 C C . ALA A 1 87 ? -1.037 6.414 -12.125 1.00 71.00 87 ALA A C 1
ATOM 678 O O . ALA A 1 87 ? -0.439 6.670 -13.172 1.00 71.00 87 ALA A O 1
ATOM 679 N N . PRO A 1 88 ? -2.143 5.654 -12.168 1.00 68.88 88 PRO A N 1
ATOM 680 C CA . PRO A 1 88 ? -2.667 5.135 -13.431 1.00 68.88 88 PRO A CA 1
ATOM 681 C C . PRO A 1 88 ? -3.018 6.252 -14.418 1.00 68.88 88 PRO A C 1
ATOM 683 O O . PRO A 1 88 ? -2.757 6.080 -15.604 1.00 68.88 88 PRO A O 1
ATOM 686 N N . THR A 1 89 ? -3.471 7.417 -13.942 1.00 70.50 89 THR A N 1
ATOM 687 C CA . THR A 1 89 ? -3.711 8.591 -14.795 1.00 70.50 89 THR A CA 1
ATOM 688 C C . THR A 1 89 ? -2.442 9.044 -15.517 1.00 70.50 89 THR A C 1
ATOM 690 O O . THR A 1 89 ? -2.474 9.228 -16.728 1.00 70.50 89 THR A O 1
ATOM 693 N N . VAL A 1 90 ? -1.309 9.170 -14.818 1.00 71.50 90 VAL A N 1
ATOM 694 C CA . VAL A 1 90 ? -0.043 9.604 -15.441 1.00 71.50 90 VAL A CA 1
ATOM 695 C C . VAL A 1 90 ? 0.407 8.650 -16.555 1.00 71.50 90 VAL A C 1
ATOM 697 O O . VAL A 1 90 ? 0.864 9.104 -17.599 1.00 71.50 90 VAL A O 1
ATOM 70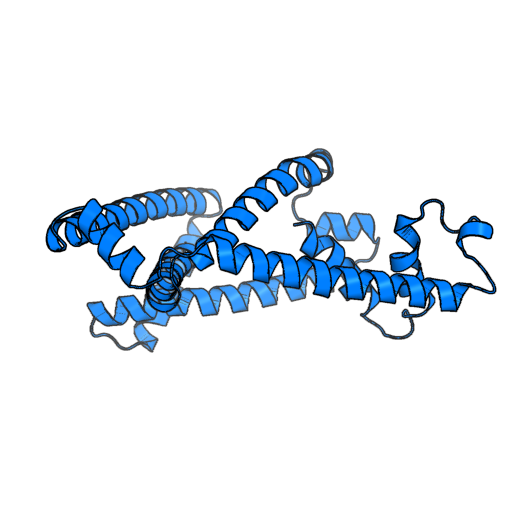0 N N . ALA A 1 91 ? 0.221 7.335 -16.390 1.00 71.00 91 ALA A N 1
ATOM 701 C CA . ALA A 1 91 ? 0.500 6.403 -17.489 1.00 71.00 91 ALA A CA 1
ATOM 702 C C . ALA A 1 91 ? -0.546 6.491 -18.602 1.00 71.00 91 ALA A C 1
ATOM 704 O O . ALA A 1 91 ? -0.193 6.412 -19.773 1.00 71.00 91 ALA A O 1
ATOM 705 N N . LEU A 1 92 ? -1.822 6.686 -18.268 1.00 63.91 92 LEU A N 1
ATOM 706 C CA . LEU A 1 92 ? -2.870 6.807 -19.276 1.00 63.91 92 LEU A CA 1
ATOM 707 C C . LEU A 1 92 ? -2.645 8.033 -20.173 1.00 63.91 92 LEU A C 1
ATOM 709 O O . LEU A 1 92 ? -2.843 7.943 -21.381 1.00 63.91 92 LEU A O 1
ATOM 713 N N . VAL A 1 93 ? -2.164 9.145 -19.610 1.00 69.81 93 VAL A N 1
ATOM 714 C CA . VAL A 1 93 ? -1.799 10.361 -20.359 1.00 69.81 93 VAL A CA 1
ATOM 715 C C . VAL A 1 93 ? -0.723 10.074 -21.407 1.00 69.81 93 VAL A C 1
ATOM 717 O O . VAL A 1 93 ? -0.863 10.539 -22.533 1.00 69.81 93 VAL A O 1
ATOM 720 N N . SER A 1 94 ? 0.284 9.244 -21.094 1.00 70.31 94 SER A N 1
ATOM 721 C CA . SER A 1 94 ? 1.334 8.885 -22.067 1.00 70.31 94 SER A CA 1
ATOM 722 C C . SER A 1 94 ? 0.834 8.104 -23.289 1.00 70.31 94 SER A C 1
ATOM 724 O O . SER A 1 94 ? 1.555 7.997 -24.274 1.00 70.31 94 SER A O 1
ATOM 726 N N . ILE A 1 95 ? -0.395 7.580 -23.241 1.00 77.19 95 ILE A N 1
ATOM 727 C CA . ILE A 1 95 ? -0.984 6.764 -24.310 1.00 77.19 95 ILE A CA 1
ATOM 728 C C . ILE A 1 95 ? -2.160 7.490 -24.983 1.00 77.19 95 ILE A C 1
ATOM 730 O O . ILE A 1 95 ? -2.405 7.301 -26.169 1.00 77.19 95 ILE A O 1
ATOM 734 N N . THR A 1 96 ? -2.910 8.318 -24.246 1.00 71.38 96 THR A N 1
ATOM 735 C CA . THR A 1 96 ? -4.204 8.853 -24.712 1.00 71.38 96 THR A CA 1
ATOM 736 C C . THR A 1 96 ? -4.166 10.275 -25.273 1.00 71.38 96 THR A C 1
ATOM 738 O O . THR A 1 96 ? -5.183 10.706 -25.800 1.00 71.38 96 THR A O 1
ATOM 741 N N . ASN A 1 97 ? -3.053 11.020 -25.207 1.00 78.31 97 ASN A N 1
ATOM 742 C CA . ASN A 1 97 ? -2.963 12.441 -25.626 1.00 78.31 97 ASN A CA 1
ATOM 743 C C . ASN A 1 97 ? -4.028 13.383 -25.004 1.00 78.31 97 ASN A C 1
ATOM 745 O O . ASN A 1 97 ? -4.122 14.552 -25.375 1.00 78.31 97 ASN A O 1
ATOM 749 N N . LEU A 1 98 ? -4.831 12.899 -24.053 1.00 79.81 98 LEU A N 1
ATOM 750 C CA . LEU A 1 98 ? -5.832 13.666 -23.320 1.00 79.81 98 LEU A CA 1
ATOM 751 C C . LEU A 1 98 ? -5.188 14.368 -22.121 1.00 79.81 98 LEU A C 1
ATOM 753 O O . LEU A 1 98 ? -4.171 13.925 -21.585 1.00 79.81 98 LEU A O 1
ATOM 757 N N . GLY A 1 99 ? -5.818 15.450 -21.662 1.00 84.56 99 GLY A N 1
ATOM 758 C CA . GLY A 1 99 ? -5.370 16.176 -20.477 1.00 84.56 99 GLY A CA 1
ATOM 759 C C . GLY A 1 99 ? -5.379 15.314 -19.206 1.00 84.56 99 GLY A C 1
ATOM 760 O O . GLY A 1 99 ? -6.180 14.390 -19.043 1.00 84.56 99 GLY A O 1
ATOM 761 N N . ASN A 1 100 ? -4.513 15.657 -18.249 1.00 77.69 100 ASN A N 1
ATOM 762 C CA . ASN A 1 100 ? -4.398 1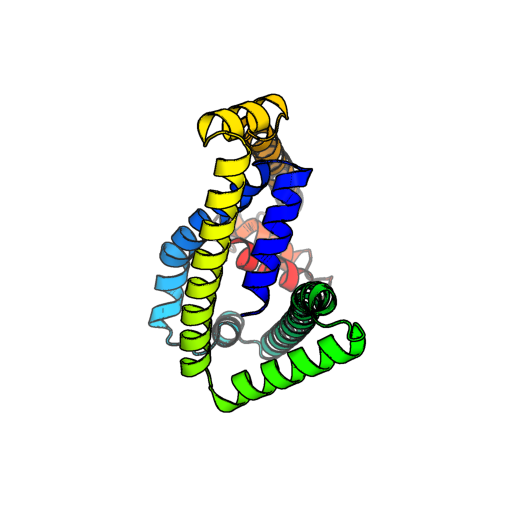4.925 -16.981 1.00 77.69 100 ASN A CA 1
ATOM 763 C C . ASN A 1 100 ? -5.733 14.899 -16.225 1.00 77.69 100 ASN A C 1
ATOM 765 O O . ASN A 1 100 ? -6.150 13.864 -15.717 1.00 77.69 100 ASN A O 1
ATOM 769 N N . LEU A 1 101 ? -6.429 16.036 -16.195 1.00 86.50 101 LEU A N 1
ATOM 770 C CA . LEU A 1 101 ? -7.669 16.210 -15.445 1.00 86.50 101 LEU A CA 1
ATOM 771 C C . LEU A 1 101 ? -8.825 15.397 -16.055 1.00 86.50 101 LEU A C 1
ATOM 773 O O . LEU A 1 101 ? -9.553 14.736 -15.318 1.00 86.50 101 LEU A O 1
ATOM 777 N N . THR A 1 102 ? -8.939 15.338 -17.388 1.00 86.81 102 THR A N 1
ATOM 778 C CA . THR A 1 102 ? -9.950 14.509 -18.072 1.00 86.81 102 THR A CA 1
ATOM 779 C C . THR A 1 102 ? -9.735 13.019 -17.812 1.00 86.81 102 THR A C 1
ATOM 781 O O . THR A 1 102 ? -10.698 12.298 -17.554 1.00 86.81 102 THR A O 1
ATOM 784 N N . ASN A 1 103 ? -8.478 12.568 -17.785 1.00 80.50 103 ASN A N 1
ATOM 785 C CA . ASN A 1 103 ? -8.142 11.176 -17.488 1.00 80.50 103 ASN A CA 1
ATOM 786 C C . ASN A 1 103 ? -8.447 10.792 -16.030 1.00 80.50 103 ASN A C 1
ATOM 788 O O . ASN A 1 103 ? -8.927 9.683 -15.796 1.00 80.50 103 ASN A O 1
ATOM 792 N N . ILE A 1 104 ? -8.250 11.701 -15.063 1.00 85.88 104 ILE A N 1
ATOM 793 C CA . ILE A 1 104 ? -8.598 11.454 -13.649 1.00 85.88 104 ILE A CA 1
ATOM 794 C C . ILE A 1 104 ? -10.105 11.229 -13.508 1.00 85.88 104 ILE A C 1
ATOM 796 O O . ILE A 1 104 ? -10.524 10.248 -12.891 1.00 85.88 104 ILE A O 1
ATOM 800 N N . PHE A 1 105 ? -10.925 12.111 -14.090 1.00 89.94 105 PHE A N 1
ATOM 801 C CA . PHE A 1 105 ? -12.383 11.990 -14.005 1.00 89.94 105 PHE A CA 1
ATOM 802 C C . PHE A 1 105 ? -12.893 10.727 -14.694 1.00 89.94 105 PHE A C 1
ATOM 804 O O . PHE A 1 105 ? -13.709 10.010 -14.118 1.00 89.94 105 PHE A O 1
ATOM 811 N N . LEU A 1 106 ? -12.377 10.413 -15.884 1.00 86.31 106 LEU A N 1
ATOM 812 C CA . LEU A 1 106 ? -12.771 9.215 -16.620 1.00 86.31 106 LEU A CA 1
ATOM 813 C C . LEU A 1 106 ? -12.464 7.941 -15.818 1.00 86.31 106 LEU A C 1
ATOM 815 O O . LEU A 1 106 ? -13.342 7.101 -15.619 1.00 86.31 106 LEU A O 1
ATOM 819 N N . LEU A 1 107 ? -11.242 7.829 -15.288 1.00 81.94 107 LEU A N 1
ATOM 820 C CA . LEU A 1 107 ? -10.819 6.673 -14.499 1.00 81.94 107 LEU A CA 1
ATOM 821 C C . LEU A 1 107 ? -11.604 6.566 -13.181 1.00 81.94 107 LEU A C 1
ATOM 823 O O . LEU A 1 107 ? -11.978 5.467 -12.774 1.00 81.94 107 LEU A O 1
ATOM 827 N N . GLY A 1 108 ? -11.890 7.697 -12.529 1.00 85.88 108 GLY A N 1
ATOM 828 C CA . GLY A 1 108 ? -12.686 7.759 -11.303 1.00 85.88 108 GLY A CA 1
ATOM 829 C C . GLY A 1 108 ? -14.142 7.332 -11.507 1.00 85.88 108 GLY A C 1
ATOM 830 O O . GLY A 1 108 ? -14.664 6.556 -10.704 1.00 85.88 108 GLY A O 1
ATOM 831 N N . ILE A 1 109 ? -14.787 7.773 -12.593 1.00 88.12 109 ILE A N 1
ATOM 832 C CA . ILE A 1 109 ? -16.170 7.399 -12.931 1.00 88.12 109 ILE A CA 1
ATOM 833 C C . ILE A 1 109 ? -16.260 5.903 -13.213 1.00 88.12 109 ILE A C 1
ATOM 835 O O . ILE A 1 109 ? -17.075 5.217 -12.596 1.00 88.12 109 ILE A O 1
ATOM 839 N N . VAL A 1 110 ? -15.384 5.380 -14.078 1.00 84.75 110 VAL A N 1
ATOM 840 C CA . VAL A 1 110 ? -15.332 3.941 -14.374 1.00 84.75 110 VAL A CA 1
ATOM 841 C C . VAL A 1 110 ? -15.090 3.152 -13.089 1.00 84.75 110 VAL A C 1
ATOM 843 O O . VAL A 1 110 ? -15.806 2.185 -12.824 1.00 84.75 110 VAL A O 1
ATOM 846 N N . CYS A 1 111 ? -14.146 3.603 -12.250 1.00 80.62 111 CYS A N 1
ATOM 847 C CA . CYS A 1 111 ? -13.820 2.941 -10.991 1.00 80.62 111 CYS A CA 1
ATOM 848 C C . CYS A 1 111 ? -15.003 2.876 -10.024 1.00 80.62 111 CYS A C 1
ATOM 850 O O . CYS A 1 111 ? -15.252 1.849 -9.388 1.00 80.62 111 CYS A O 1
ATOM 852 N N . THR A 1 112 ? -15.735 3.981 -9.925 1.00 86.44 112 THR A N 1
ATOM 853 C CA . THR A 1 112 ? -16.881 4.106 -9.028 1.00 86.44 112 THR A CA 1
ATOM 854 C C . THR A 1 112 ? -18.050 3.271 -9.530 1.00 86.44 112 THR A C 1
ATOM 856 O O . THR A 1 112 ? -18.634 2.536 -8.741 1.00 86.44 112 THR A O 1
ATOM 859 N N . MET A 1 113 ? -18.352 3.316 -10.832 1.00 85.56 113 MET A N 1
ATOM 860 C CA . MET A 1 113 ? -19.452 2.549 -11.422 1.00 85.56 113 MET A CA 1
ATOM 861 C C . MET A 1 113 ? -19.236 1.041 -11.322 1.00 85.56 113 MET A C 1
ATOM 863 O O . MET A 1 113 ? -20.149 0.321 -10.920 1.00 85.56 113 MET A O 1
ATOM 867 N N . TYR A 1 114 ? -18.035 0.543 -11.642 1.00 79.25 114 TYR A N 1
ATOM 868 C CA . TYR A 1 114 ? -17.794 -0.899 -11.546 1.00 79.25 114 TYR A CA 1
ATOM 869 C C . TYR A 1 114 ? -17.840 -1.373 -10.082 1.00 79.25 114 TYR A C 1
ATOM 871 O O . TYR A 1 114 ? -18.333 -2.466 -9.800 1.00 79.25 114 TYR A O 1
ATOM 879 N N . SER A 1 115 ? -17.354 -0.551 -9.141 1.00 83.25 115 SER A N 1
ATOM 880 C CA . SER A 1 115 ? -17.326 -0.901 -7.715 1.00 83.25 115 SER A CA 1
ATOM 881 C C . SER A 1 115 ? -18.714 -0.828 -7.076 1.00 83.25 115 SER A C 1
ATOM 883 O O . SER A 1 115 ? -19.034 -1.660 -6.228 1.00 83.25 115 SER A O 1
ATOM 885 N N . SER A 1 116 ? -19.545 0.137 -7.486 1.00 86.00 116 SER A N 1
ATOM 886 C CA . SER A 1 116 ? -20.897 0.316 -6.949 1.00 86.00 116 SER A CA 1
ATOM 887 C C . SER A 1 116 ? -21.863 -0.767 -7.428 1.00 86.00 116 SER A C 1
ATOM 889 O O . SER A 1 116 ? -22.677 -1.236 -6.638 1.00 86.00 116 SER A O 1
ATOM 891 N N . LEU A 1 117 ? -21.748 -1.207 -8.686 1.00 82.50 117 LEU A N 1
ATOM 892 C CA . LEU A 1 117 ? -22.628 -2.229 -9.263 1.00 82.50 117 LEU A CA 1
ATOM 893 C C . LEU A 1 117 ? -22.207 -3.661 -8.905 1.00 82.50 117 LEU A C 1
ATOM 895 O O . LEU A 1 117 ? -23.046 -4.552 -8.813 1.00 82.50 117 LEU A O 1
ATOM 899 N N . GLY A 1 118 ? -20.909 -3.901 -8.719 1.00 80.00 118 GLY A N 1
ATOM 900 C CA . GLY A 1 118 ? -20.366 -5.252 -8.606 1.00 80.00 118 GLY A CA 1
ATOM 901 C C . GLY A 1 118 ? -20.362 -5.864 -7.195 1.00 80.00 118 GLY A C 1
ATOM 902 O O . GLY A 1 118 ? -20.352 -7.091 -7.042 1.00 80.00 118 GLY A O 1
ATOM 903 N N . GLY A 1 119 ? -20.345 -5.037 -6.148 1.00 84.12 119 GLY A N 1
ATOM 904 C CA . GLY A 1 119 ? -20.174 -5.502 -4.767 1.00 84.12 119 GLY A CA 1
ATOM 905 C C . GLY A 1 119 ? -18.864 -6.278 -4.533 1.00 84.12 119 GLY A C 1
ATOM 906 O O . GLY A 1 119 ? -17.993 -6.368 -5.398 1.00 84.12 119 GLY A O 1
ATOM 907 N N . ILE A 1 120 ? -18.706 -6.878 -3.345 1.00 80.50 120 ILE A N 1
ATOM 908 C CA . ILE A 1 120 ? -17.444 -7.538 -2.944 1.00 80.50 120 ILE A CA 1
ATOM 909 C C . ILE A 1 120 ? -17.080 -8.704 -3.883 1.00 80.50 120 ILE A C 1
ATOM 911 O O . ILE A 1 120 ? -15.910 -8.887 -4.210 1.00 80.50 120 ILE A O 1
ATOM 915 N N . LYS A 1 121 ? -18.069 -9.469 -4.370 1.00 79.88 121 LYS A N 1
ATOM 916 C CA . LYS A 1 121 ? -17.821 -10.617 -5.260 1.00 79.88 121 LYS A CA 1
ATOM 917 C C . LYS A 1 121 ? -17.242 -10.195 -6.612 1.00 79.88 121 LYS A C 1
ATOM 919 O O . LYS A 1 121 ? -16.274 -10.807 -7.056 1.00 79.88 121 LYS A O 1
ATOM 924 N N . ALA A 1 122 ? -17.791 -9.164 -7.256 1.00 80.50 122 ALA A N 1
ATOM 925 C CA . ALA A 1 122 ? -17.247 -8.697 -8.530 1.00 80.50 122 ALA A CA 1
ATOM 926 C C . ALA A 1 122 ? -15.865 -8.063 -8.352 1.00 80.50 122 ALA A C 1
ATOM 928 O O . ALA A 1 122 ? -14.987 -8.299 -9.175 1.00 80.50 122 ALA A O 1
ATOM 929 N N . VAL A 1 123 ? -15.644 -7.330 -7.252 1.00 79.31 123 VAL A N 1
ATOM 930 C CA . VAL A 1 123 ? -14.330 -6.744 -6.944 1.00 79.31 123 VAL A CA 1
ATOM 931 C C . VAL A 1 123 ? -13.253 -7.831 -6.880 1.00 79.31 123 VAL A C 1
ATOM 933 O O . VAL A 1 123 ? -12.203 -7.676 -7.502 1.00 79.31 123 VAL A O 1
ATOM 936 N N . VAL A 1 124 ? -13.531 -8.968 -6.230 1.00 83.38 124 VAL A N 1
ATOM 937 C CA . VAL A 1 124 ? -12.591 -10.103 -6.177 1.00 83.38 124 VAL A CA 1
ATOM 938 C C . VAL A 1 124 ? -12.292 -10.651 -7.575 1.00 83.38 124 VAL A C 1
ATOM 940 O O . VAL A 1 124 ? -11.126 -10.838 -7.916 1.00 83.38 124 VAL A O 1
ATOM 943 N N . TRP A 1 125 ? -13.312 -10.854 -8.412 1.0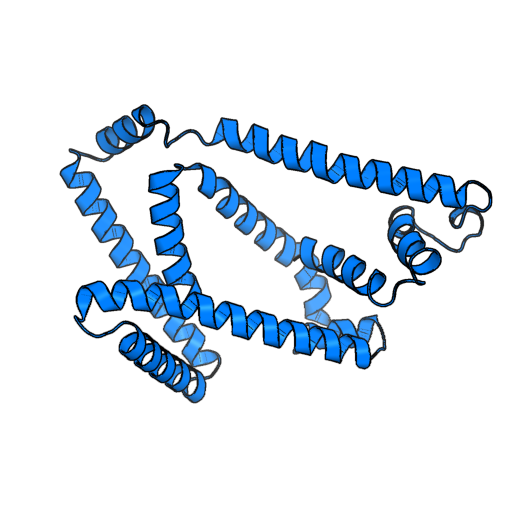0 79.88 125 TRP A N 1
ATOM 944 C CA . TRP A 1 125 ? -13.113 -11.326 -9.788 1.00 79.88 125 TRP A CA 1
ATOM 945 C C . TRP A 1 125 ? -12.294 -10.347 -10.637 1.00 79.88 125 TRP A C 1
ATOM 947 O O . TRP A 1 125 ? -11.376 -10.765 -11.345 1.00 79.88 125 TRP A O 1
ATOM 957 N N . THR A 1 126 ? -12.558 -9.042 -10.525 1.00 77.88 126 THR A N 1
ATOM 958 C CA . THR A 1 126 ? -11.759 -8.020 -11.219 1.00 77.88 126 THR A CA 1
ATOM 959 C C . THR A 1 126 ? -10.315 -7.969 -10.717 1.00 77.88 126 THR A C 1
ATOM 961 O O . THR A 1 126 ? -9.398 -7.785 -11.516 1.00 77.88 126 THR A O 1
ATOM 964 N N . ASP A 1 127 ? -10.080 -8.204 -9.423 1.00 75.62 127 ASP A N 1
ATOM 965 C CA . ASP A 1 127 ? -8.734 -8.259 -8.850 1.00 75.62 127 ASP A CA 1
ATOM 966 C C . ASP A 1 127 ? -7.944 -9.485 -9.351 1.00 75.62 127 ASP A C 1
ATOM 968 O O . ASP A 1 127 ? -6.735 -9.371 -9.570 1.00 75.62 127 ASP A O 1
ATOM 972 N N . VAL A 1 128 ? -8.599 -10.635 -9.569 1.00 77.06 128 VAL A N 1
ATOM 973 C CA . VAL A 1 128 ? -7.978 -11.831 -10.176 1.00 77.06 128 VAL A CA 1
ATOM 974 C C . VAL A 1 128 ? -7.577 -11.550 -11.621 1.00 77.06 128 VAL A C 1
ATOM 976 O O . VAL A 1 128 ? -6.426 -11.778 -12.001 1.00 77.06 128 VAL A O 1
ATOM 979 N N . PHE A 1 129 ? -8.498 -10.993 -12.414 1.00 75.69 129 PHE A N 1
ATOM 980 C CA . PHE A 1 129 ? -8.214 -10.617 -13.797 1.00 75.69 129 PHE A CA 1
ATOM 981 C C . PHE A 1 129 ? -7.043 -9.631 -13.871 1.00 75.69 129 PHE A C 1
ATOM 983 O O . PHE A 1 129 ? -6.106 -9.824 -14.645 1.00 75.69 129 PHE A O 1
ATOM 990 N N . GLN A 1 130 ? -7.022 -8.626 -12.999 1.00 66.88 130 GLN A N 1
ATOM 991 C CA . GLN A 1 130 ? -5.942 -7.652 -12.974 1.00 66.88 130 GLN A CA 1
ATOM 992 C C . GLN A 1 130 ? -4.577 -8.270 -12.647 1.00 66.88 130 GLN A C 1
ATOM 994 O O . GLN A 1 130 ? -3.600 -7.922 -13.308 1.00 66.88 130 GLN A O 1
ATOM 999 N N . ILE A 1 131 ? -4.483 -9.171 -11.660 1.00 72.06 131 ILE A N 1
ATOM 1000 C CA . ILE A 1 131 ? -3.211 -9.854 -11.369 1.00 72.06 131 ILE A CA 1
ATOM 1001 C C . ILE A 1 131 ? -2.736 -10.611 -12.611 1.00 72.06 131 ILE A C 1
ATOM 1003 O O . ILE A 1 131 ? -1.567 -10.506 -12.969 1.00 72.06 131 ILE A O 1
ATOM 1007 N N . SER A 1 132 ? -3.636 -11.322 -13.296 1.00 73.00 132 SER A N 1
ATOM 1008 C CA . SER A 1 132 ? -3.265 -12.107 -14.477 1.00 73.00 132 SER A CA 1
ATOM 1009 C C . SER A 1 132 ? -2.673 -11.240 -15.597 1.00 73.00 132 SER A C 1
ATOM 1011 O O . SER A 1 132 ? -1.583 -11.529 -16.088 1.00 73.00 132 SER A O 1
ATOM 1013 N N . VAL A 1 133 ? -3.324 -10.119 -15.928 1.00 74.94 133 VAL A N 1
ATOM 1014 C CA . VAL A 1 133 ? -2.858 -9.190 -16.968 1.00 74.94 133 VAL A CA 1
ATOM 1015 C C . VAL A 1 133 ? -1.532 -8.536 -16.568 1.00 74.94 133 VAL A C 1
ATOM 1017 O O . VAL A 1 133 ? -0.633 -8.404 -17.397 1.00 74.94 133 VAL A O 1
ATOM 1020 N N . MET A 1 134 ? -1.372 -8.171 -15.292 1.00 72.69 134 MET A N 1
ATOM 1021 C CA . MET A 1 134 ? -0.126 -7.589 -14.787 1.00 72.69 134 MET A CA 1
ATOM 1022 C C . MET A 1 134 ? 1.050 -8.570 -14.851 1.00 72.69 134 MET A C 1
ATOM 1024 O O . MET A 1 134 ? 2.151 -8.162 -15.217 1.00 72.69 134 MET A O 1
ATOM 1028 N N . MET A 1 135 ? 0.828 -9.849 -14.537 1.00 70.75 135 MET A N 1
ATOM 1029 C CA . MET A 1 135 ? 1.867 -10.881 -14.616 1.00 70.75 135 MET A CA 1
ATOM 1030 C C . MET A 1 135 ? 2.335 -11.107 -16.054 1.00 70.75 135 MET A C 1
ATOM 1032 O O . MET A 1 135 ? 3.536 -11.126 -16.304 1.00 70.75 135 MET A O 1
ATOM 1036 N N . ILE A 1 136 ? 1.404 -11.213 -17.007 1.00 76.81 136 ILE A N 1
ATOM 1037 C CA . ILE A 1 136 ? 1.729 -11.365 -18.434 1.00 76.81 136 ILE A CA 1
ATOM 1038 C C . ILE A 1 136 ? 2.532 -10.154 -18.929 1.00 76.81 136 ILE A C 1
ATOM 1040 O O . ILE A 1 136 ? 3.569 -10.322 -19.569 1.00 76.81 136 ILE A O 1
ATOM 1044 N N . GLY A 1 137 ? 2.090 -8.939 -18.583 1.00 72.44 137 GLY A N 1
ATOM 1045 C CA . GLY A 1 137 ? 2.791 -7.702 -18.927 1.00 72.44 137 GLY A CA 1
ATOM 1046 C C . GLY A 1 137 ? 4.226 -7.677 -18.396 1.00 72.44 137 GLY A C 1
ATOM 1047 O O . GLY A 1 137 ? 5.163 -7.475 -19.165 1.00 72.44 137 GLY A O 1
ATOM 1048 N N . LEU A 1 138 ? 4.419 -7.960 -17.106 1.00 69.06 138 LEU A N 1
ATOM 1049 C CA . LEU A 1 138 ? 5.746 -8.013 -16.486 1.00 69.06 138 LEU A CA 1
ATOM 1050 C C . LEU A 1 138 ? 6.656 -9.064 -17.125 1.00 69.06 138 LEU A C 1
ATOM 1052 O O . LEU A 1 138 ? 7.795 -8.748 -17.456 1.00 69.06 138 LEU A O 1
ATOM 1056 N N . ILE A 1 139 ? 6.158 -10.284 -17.347 1.00 74.00 139 ILE A N 1
ATOM 1057 C CA . ILE A 1 139 ? 6.933 -11.354 -17.989 1.00 74.00 139 ILE A CA 1
ATOM 1058 C C . ILE A 1 139 ? 7.362 -10.926 -19.396 1.00 74.00 139 ILE A C 1
ATOM 1060 O O . ILE A 1 139 ? 8.533 -11.063 -19.733 1.00 74.00 139 ILE A O 1
ATOM 1064 N N . SER A 1 140 ? 6.455 -10.345 -20.190 1.00 71.38 140 SER A N 1
ATOM 1065 C CA . SER A 1 140 ? 6.778 -9.895 -21.550 1.00 71.38 140 SER A CA 1
ATOM 1066 C C . SER A 1 140 ? 7.891 -8.842 -21.578 1.00 71.38 140 SER A C 1
ATOM 1068 O O . SER A 1 140 ? 8.831 -8.958 -22.363 1.00 71.38 140 SER A O 1
ATOM 1070 N N . VAL A 1 141 ? 7.837 -7.858 -20.675 1.00 74.25 141 VAL A N 1
ATOM 1071 C CA . VAL A 1 141 ? 8.848 -6.798 -20.583 1.00 74.25 141 VAL A CA 1
ATOM 1072 C C . VAL A 1 141 ? 10.184 -7.374 -20.119 1.00 74.25 141 VAL A C 1
ATOM 1074 O O . VAL A 1 141 ? 11.222 -7.019 -20.672 1.00 74.25 141 VAL A O 1
ATOM 1077 N N . LEU A 1 142 ? 10.165 -8.295 -19.151 1.00 72.75 142 LEU A N 1
ATOM 1078 C CA . LEU A 1 142 ? 11.367 -8.968 -18.662 1.00 72.75 142 LEU A CA 1
ATOM 1079 C C . LEU A 1 142 ? 12.037 -9.803 -19.754 1.00 72.75 142 LEU A C 1
ATOM 1081 O O . LEU A 1 142 ? 13.241 -9.679 -19.949 1.00 72.75 142 LEU A O 1
ATOM 1085 N N . THR A 1 143 ? 11.283 -10.623 -20.490 1.00 72.69 143 THR A N 1
ATOM 1086 C CA . THR A 1 143 ? 11.843 -11.466 -21.555 1.00 72.69 143 THR A CA 1
ATOM 1087 C C . THR A 1 143 ? 12.472 -10.622 -22.662 1.00 72.69 143 THR A C 1
ATOM 1089 O O . THR A 1 143 ? 13.594 -10.907 -23.078 1.00 72.69 143 THR A O 1
ATOM 1092 N N . ILE A 1 144 ? 11.793 -9.554 -23.098 1.00 76.06 144 ILE A N 1
ATOM 1093 C CA . ILE A 1 144 ? 12.325 -8.642 -24.118 1.00 76.06 144 ILE A CA 1
ATOM 1094 C C . ILE A 1 144 ? 13.567 -7.916 -23.585 1.00 76.06 144 ILE A C 1
ATOM 1096 O O . ILE A 1 144 ? 14.602 -7.928 -24.248 1.00 76.06 144 ILE A O 1
ATOM 1100 N N . GLY A 1 145 ? 13.509 -7.355 -22.374 1.00 69.75 145 GLY A N 1
ATOM 1101 C CA . GLY A 1 145 ? 14.641 -6.650 -21.762 1.00 69.75 145 GLY A CA 1
ATOM 1102 C C . GLY A 1 145 ? 15.885 -7.529 -21.611 1.00 69.75 145 GLY A C 1
ATOM 1103 O O . GLY A 1 145 ? 16.984 -7.120 -21.968 1.00 69.75 145 GLY A O 1
ATOM 1104 N N . VAL A 1 146 ? 15.705 -8.776 -21.175 1.00 72.94 146 VAL A N 1
ATOM 1105 C CA . VAL A 1 146 ? 16.784 -9.767 -21.064 1.00 72.94 146 VAL A CA 1
ATOM 1106 C C . VAL A 1 146 ? 17.367 -10.128 -22.431 1.00 72.94 146 VAL A C 1
ATOM 1108 O O . VAL A 1 146 ? 18.583 -10.267 -22.562 1.00 72.94 146 VAL A O 1
ATOM 1111 N N . SER A 1 147 ? 16.518 -10.288 -23.451 1.00 72.00 147 SER A N 1
ATOM 1112 C CA . SER A 1 147 ? 16.977 -10.634 -24.801 1.00 72.00 147 SER A CA 1
ATOM 1113 C C . SER A 1 147 ? 17.812 -9.522 -25.445 1.00 72.00 147 SER A C 1
ATOM 1115 O O . SER A 1 147 ? 18.769 -9.818 -26.154 1.00 72.00 147 SER A O 1
ATOM 1117 N N . LEU A 1 148 ? 17.504 -8.254 -25.147 1.00 71.69 148 LEU A N 1
ATOM 1118 C CA . LEU A 1 148 ? 18.250 -7.092 -25.641 1.00 71.69 148 LEU A CA 1
ATOM 1119 C C . LEU A 1 148 ? 19.635 -6.965 -24.999 1.00 71.69 148 LEU A C 1
ATOM 1121 O O . LEU A 1 148 ? 20.577 -6.535 -25.656 1.00 71.69 148 LEU A O 1
ATOM 1125 N N . ASN A 1 149 ? 19.768 -7.391 -23.745 1.00 71.19 149 ASN A N 1
ATOM 1126 C CA . ASN A 1 149 ? 21.024 -7.353 -22.996 1.00 71.19 149 ASN A CA 1
ATOM 1127 C C . ASN A 1 149 ? 21.943 -8.557 -23.281 1.00 71.19 149 ASN A C 1
ATOM 1129 O O . ASN A 1 149 ? 22.946 -8.728 -22.600 1.00 71.19 149 ASN A O 1
ATOM 1133 N N . GLY A 1 150 ? 21.607 -9.425 -24.244 1.00 79.56 150 GLY A N 1
ATOM 1134 C CA . GLY A 1 150 ? 22.424 -10.596 -24.590 1.00 79.56 150 GLY A CA 1
ATOM 1135 C C . GLY A 1 150 ? 22.240 -11.814 -23.673 1.00 79.56 150 GLY A C 1
ATOM 1136 O O . GLY A 1 150 ? 22.946 -12.807 -23.833 1.00 79.56 150 GLY A O 1
ATOM 1137 N N . GLY A 1 151 ? 21.274 -11.783 -22.746 1.00 81.44 151 GLY A N 1
ATOM 1138 C CA . GLY A 1 151 ? 20.925 -12.907 -21.873 1.00 81.44 151 GLY A CA 1
ATOM 1139 C C . GLY A 1 151 ? 20.746 -12.532 -20.398 1.00 81.44 151 GLY A C 1
ATOM 1140 O O . GLY A 1 151 ? 21.028 -11.416 -19.960 1.00 81.44 151 GLY A O 1
ATOM 1141 N N . ILE A 1 152 ? 20.257 -13.492 -19.602 1.00 75.38 152 ILE A N 1
ATOM 1142 C CA . ILE A 1 152 ? 19.972 -13.290 -18.165 1.00 75.38 152 ILE A CA 1
ATOM 1143 C C . ILE A 1 152 ? 21.268 -13.047 -17.388 1.00 75.38 152 ILE A C 1
ATOM 1145 O O . ILE A 1 152 ? 21.311 -12.190 -16.511 1.00 75.38 152 ILE A O 1
ATOM 1149 N N . ILE A 1 153 ? 22.319 -13.798 -17.724 1.00 79.25 153 ILE A N 1
ATOM 1150 C CA . ILE A 1 153 ? 23.609 -13.758 -17.026 1.00 79.25 153 ILE A CA 1
ATOM 1151 C C . ILE A 1 153 ? 24.267 -12.390 -17.214 1.00 79.25 153 ILE A C 1
ATOM 1153 O O . ILE A 1 153 ? 24.672 -11.778 -16.232 1.00 79.25 153 ILE A O 1
ATOM 1157 N N . GLU A 1 154 ? 24.279 -11.880 -18.445 1.00 78.75 154 GLU A N 1
ATOM 1158 C CA . GLU A 1 154 ? 24.832 -10.560 -18.757 1.00 78.75 154 GLU A CA 1
ATOM 1159 C C . GLU A 1 154 ? 24.042 -9.443 -18.061 1.00 78.75 154 GLU A C 1
ATOM 1161 O O . GLU A 1 154 ? 24.613 -8.545 -17.449 1.00 78.75 154 GLU A O 1
ATOM 1166 N N . THR A 1 155 ? 22.709 -9.556 -18.039 1.00 76.25 155 THR A N 1
ATOM 1167 C CA . THR A 1 155 ? 21.850 -8.601 -17.321 1.00 76.25 155 THR A CA 1
ATOM 1168 C C . THR A 1 155 ? 22.158 -8.567 -15.819 1.00 76.25 155 THR A C 1
ATOM 1170 O O . THR A 1 155 ? 22.185 -7.494 -15.217 1.00 76.25 155 THR A O 1
ATOM 1173 N N . LEU A 1 156 ? 22.395 -9.729 -15.201 1.00 72.94 156 LEU A N 1
ATOM 1174 C CA . LEU A 1 156 ? 22.761 -9.819 -13.785 1.00 72.94 156 LEU A CA 1
ATOM 1175 C C . LEU A 1 156 ? 24.178 -9.303 -13.522 1.00 72.94 156 LEU A C 1
ATOM 1177 O O . LEU A 1 156 ? 24.401 -8.671 -12.491 1.00 72.94 156 LEU A O 1
ATOM 1181 N N . TYR A 1 157 ? 25.113 -9.529 -14.445 1.00 78.31 157 TYR A N 1
ATOM 1182 C CA . TYR A 1 157 ? 26.477 -9.021 -14.342 1.00 78.31 157 TYR A CA 1
ATOM 1183 C C . TYR A 1 157 ? 26.503 -7.486 -14.365 1.00 78.31 157 TYR A C 1
ATOM 1185 O O . TYR A 1 157 ? 27.023 -6.872 -13.434 1.00 78.31 157 TYR A O 1
ATOM 1193 N N . ILE A 1 158 ? 25.818 -6.864 -15.332 1.00 75.94 158 ILE A N 1
ATOM 1194 C CA . ILE A 1 158 ? 25.676 -5.401 -15.424 1.00 75.94 158 ILE A CA 1
ATOM 1195 C C . ILE A 1 158 ? 24.982 -4.833 -14.173 1.00 75.94 158 ILE A C 1
ATOM 1197 O O . ILE A 1 158 ? 25.375 -3.792 -13.646 1.00 75.94 158 ILE A O 1
ATOM 1201 N N . ALA A 1 159 ? 23.962 -5.523 -13.649 1.00 72.75 159 ALA A N 1
ATOM 1202 C CA . ALA A 1 159 ? 23.287 -5.112 -12.415 1.00 72.75 159 ALA A CA 1
ATOM 1203 C C . ALA A 1 159 ? 24.200 -5.204 -11.176 1.00 72.75 159 ALA A C 1
ATOM 1205 O O . ALA A 1 159 ? 24.084 -4.378 -10.267 1.00 72.75 159 ALA A O 1
ATOM 1206 N N . SER A 1 160 ? 25.103 -6.189 -11.141 1.00 72.56 160 SER A N 1
ATOM 1207 C CA . SER A 1 160 ? 26.113 -6.336 -10.090 1.00 72.56 160 SER A CA 1
ATOM 1208 C C . SER A 1 160 ? 27.158 -5.228 -10.159 1.00 72.56 160 SER A C 1
ATOM 1210 O O . SER A 1 160 ? 27.475 -4.634 -9.135 1.00 72.56 160 SER A O 1
ATOM 1212 N N . GLU A 1 161 ? 27.666 -4.923 -11.355 1.00 78.75 161 GLU A N 1
ATOM 1213 C CA . GLU A 1 161 ? 28.652 -3.859 -11.574 1.00 78.75 161 GLU A CA 1
ATOM 1214 C C . GLU A 1 161 ? 28.069 -2.475 -11.244 1.00 78.75 161 GLU A C 1
ATOM 1216 O O . GLU A 1 161 ? 28.742 -1.626 -10.667 1.00 78.75 161 GLU A O 1
ATOM 1221 N N . GLY A 1 162 ? 26.773 -2.276 -11.505 1.00 72.56 162 GLY A N 1
ATOM 1222 C CA . GLY A 1 162 ? 26.036 -1.076 -11.109 1.00 72.56 162 GLY A CA 1
ATOM 1223 C C . GLY A 1 162 ? 25.693 -0.975 -9.615 1.00 72.56 162 GLY A C 1
ATOM 1224 O O . GLY A 1 162 ? 24.923 -0.083 -9.251 1.00 72.56 162 GLY A O 1
ATOM 1225 N N . GLY A 1 163 ? 26.176 -1.894 -8.767 1.00 68.06 163 GLY A N 1
ATOM 1226 C CA . GLY A 1 163 ? 25.912 -1.906 -7.322 1.00 68.06 163 GLY A CA 1
ATOM 1227 C C . GLY A 1 163 ? 24.439 -2.128 -6.958 1.00 68.06 163 GLY A C 1
ATOM 1228 O O . GLY A 1 163 ?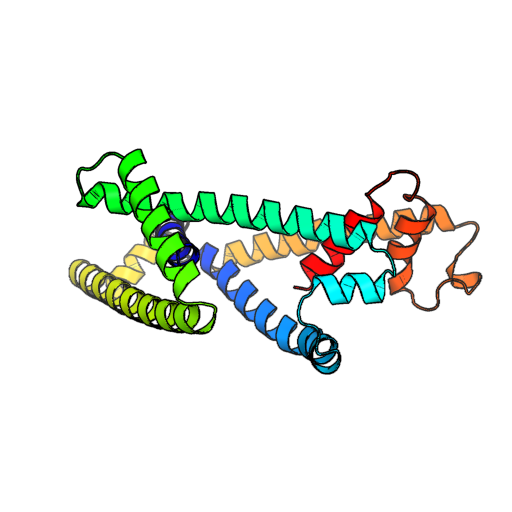 23.993 -1.770 -5.872 1.00 68.06 163 GLY A O 1
ATOM 1229 N N . ARG A 1 164 ? 23.625 -2.679 -7.871 1.00 67.00 164 ARG A N 1
ATOM 1230 C CA . ARG A 1 164 ? 22.165 -2.792 -7.682 1.00 67.00 164 ARG A CA 1
ATOM 1231 C C . ARG A 1 164 ? 21.736 -4.066 -6.963 1.00 67.00 164 ARG A C 1
ATOM 1233 O O . ARG A 1 164 ? 20.589 -4.136 -6.526 1.00 67.00 164 ARG A O 1
ATOM 1240 N N . LEU A 1 165 ? 22.630 -5.044 -6.817 1.00 65.62 165 LEU A N 1
ATOM 1241 C CA . LEU A 1 165 ? 22.365 -6.336 -6.168 1.00 65.62 165 LEU A CA 1
ATOM 1242 C C . LEU A 1 165 ? 22.749 -6.379 -4.676 1.00 65.62 165 LEU A C 1
ATOM 1244 O O . LEU A 1 165 ? 22.624 -7.426 -4.041 1.00 65.62 165 LEU A O 1
ATOM 1248 N N . GLU A 1 166 ? 23.195 -5.268 -4.090 1.00 64.75 166 GLU A N 1
ATOM 1249 C CA . GLU A 1 166 ? 23.620 -5.218 -2.687 1.00 64.75 166 GLU A CA 1
ATOM 1250 C C . GLU A 1 166 ? 22.420 -5.229 -1.725 1.00 64.75 166 GLU A C 1
ATOM 1252 O O . GLU A 1 166 ? 21.864 -4.201 -1.343 1.00 64.75 166 GLU A O 1
ATOM 1257 N N . ILE A 1 167 ? 21.988 -6.431 -1.335 1.00 59.78 167 ILE A N 1
ATOM 1258 C CA . ILE A 1 167 ? 20.880 -6.639 -0.386 1.00 59.78 167 ILE A CA 1
ATOM 1259 C C . ILE A 1 167 ? 21.388 -6.642 1.070 1.00 59.78 167 ILE A C 1
ATOM 1261 O O . ILE A 1 167 ? 20.709 -6.158 1.974 1.00 59.78 167 ILE A O 1
ATOM 1265 N N . PHE A 1 168 ? 22.583 -7.190 1.317 1.00 59.00 168 PHE A N 1
ATOM 1266 C CA . PHE A 1 168 ? 23.044 -7.536 2.669 1.00 59.00 168 PHE A CA 1
ATOM 1267 C C . PHE A 1 168 ? 23.534 -6.345 3.509 1.00 59.00 168 PHE A C 1
ATOM 1269 O O . PHE A 1 168 ? 23.256 -6.313 4.710 1.00 59.00 168 PHE A O 1
ATOM 1276 N N . GLU A 1 169 ? 24.196 -5.345 2.918 1.00 61.34 169 GLU A N 1
ATOM 1277 C CA . GLU A 1 169 ? 24.671 -4.170 3.673 1.00 61.34 169 GLU A CA 1
ATOM 1278 C C . GLU A 1 169 ? 23.511 -3.331 4.231 1.00 61.34 169 GLU A C 1
ATOM 1280 O O . GLU A 1 169 ? 23.550 -2.865 5.372 1.00 61.34 169 GLU A O 1
ATOM 1285 N N . VAL A 1 170 ? 22.416 -3.220 3.476 1.00 56.28 170 VAL A N 1
ATOM 1286 C CA . VAL A 1 170 ? 21.234 -2.449 3.883 1.00 56.28 170 VAL A CA 1
ATOM 1287 C C . VAL A 1 170 ? 20.399 -3.176 4.932 1.00 56.28 170 VAL A C 1
ATOM 1289 O O . VAL A 1 170 ? 19.852 -2.526 5.824 1.00 56.28 170 VAL A O 1
ATOM 1292 N N . ILE A 1 171 ? 20.336 -4.513 4.892 1.00 59.81 171 ILE A N 1
ATOM 1293 C CA . ILE A 1 171 ? 19.734 -5.294 5.984 1.00 59.81 171 ILE A CA 1
ATOM 1294 C C . ILE A 1 171 ? 20.472 -4.994 7.288 1.00 59.81 171 ILE A C 1
ATOM 1296 O O . ILE A 1 171 ? 19.816 -4.728 8.290 1.00 59.81 171 ILE A O 1
ATOM 1300 N N . SER A 1 172 ? 21.808 -4.966 7.275 1.00 59.62 172 SER A N 1
ATOM 1301 C CA . SER A 1 172 ? 22.599 -4.636 8.464 1.00 59.62 172 SER A CA 1
ATOM 1302 C C . SER A 1 172 ? 22.258 -3.243 9.000 1.00 59.62 172 SER A C 1
ATOM 1304 O O . SER A 1 172 ? 21.936 -3.108 10.176 1.00 59.62 172 SER A O 1
ATOM 1306 N N . TYR A 1 173 ? 22.214 -2.218 8.140 1.00 63.44 173 TYR A N 1
ATOM 1307 C CA . TYR A 1 173 ? 21.901 -0.848 8.566 1.00 63.44 173 TYR A CA 1
ATOM 1308 C C . TYR A 1 173 ? 20.454 -0.674 9.055 1.00 63.44 173 TYR A C 1
ATOM 1310 O O . TYR A 1 173 ? 20.218 -0.012 10.064 1.00 63.44 173 TYR A O 1
ATOM 1318 N N . ASN A 1 174 ? 19.474 -1.287 8.386 1.00 61.50 174 ASN A N 1
ATOM 1319 C CA . ASN A 1 174 ? 18.061 -1.181 8.759 1.00 61.50 174 ASN A CA 1
ATOM 1320 C C . ASN A 1 174 ? 17.742 -2.002 10.021 1.00 61.50 174 ASN A C 1
ATOM 1322 O O . ASN A 1 174 ? 17.040 -1.526 10.910 1.00 61.50 174 ASN A O 1
ATOM 1326 N N . VAL A 1 175 ? 18.315 -3.205 10.153 1.00 64.56 175 VAL A N 1
ATOM 1327 C CA . VAL A 1 175 ? 18.250 -3.991 11.394 1.00 64.56 175 VAL A CA 1
ATOM 1328 C C . VAL A 1 175 ? 18.942 -3.236 12.518 1.00 64.56 175 VAL A C 1
ATOM 1330 O O . VAL A 1 175 ? 18.376 -3.147 13.597 1.00 64.56 175 VAL A O 1
ATOM 1333 N N . PHE A 1 176 ? 20.102 -2.625 12.281 1.00 65.38 176 PHE A N 1
ATOM 1334 C CA . PHE A 1 176 ? 20.790 -1.816 13.284 1.00 65.38 176 PHE A CA 1
ATOM 1335 C C . PHE A 1 176 ? 19.968 -0.585 13.686 1.00 65.38 176 PHE A C 1
ATOM 1337 O O . PHE A 1 176 ? 19.803 -0.334 14.872 1.00 65.38 176 PHE A O 1
ATOM 1344 N N . GLY A 1 177 ? 19.375 0.143 12.737 1.00 63.66 177 GLY A N 1
ATOM 1345 C CA . GLY A 1 177 ? 18.526 1.307 13.010 1.00 63.66 177 GLY A CA 1
ATOM 1346 C C . GLY A 1 177 ? 17.249 0.960 13.782 1.00 63.66 177 GLY A C 1
ATOM 1347 O O . GLY A 1 177 ? 16.886 1.667 14.720 1.00 63.66 177 GLY A O 1
ATOM 1348 N N . ILE A 1 178 ? 16.597 -0.156 13.448 1.00 63.81 178 ILE A N 1
ATOM 1349 C CA . ILE A 1 178 ? 15.413 -0.644 14.168 1.00 63.81 178 ILE A CA 1
ATOM 1350 C C . ILE A 1 178 ? 15.814 -1.205 15.541 1.00 63.81 178 ILE A C 1
ATOM 1352 O O . ILE A 1 178 ? 15.188 -0.878 16.549 1.00 63.81 178 ILE A O 1
ATOM 1356 N N . PHE A 1 179 ? 16.875 -2.012 15.610 1.00 59.72 179 PHE A N 1
ATOM 1357 C CA . PHE A 1 179 ? 17.312 -2.673 16.838 1.00 59.72 179 PHE A CA 1
ATOM 1358 C C . PHE A 1 179 ? 17.915 -1.683 17.841 1.00 59.72 179 PHE A C 1
ATOM 1360 O O . PHE A 1 179 ? 17.568 -1.719 19.013 1.00 59.72 179 PHE A O 1
ATOM 1367 N N . PHE A 1 180 ? 18.761 -0.747 17.408 1.00 60.09 180 PHE A N 1
ATOM 1368 C CA . PHE A 1 180 ? 19.285 0.293 18.293 1.00 60.09 180 PHE A CA 1
ATOM 1369 C C . PHE A 1 180 ? 18.284 1.425 18.497 1.00 60.09 180 PHE A C 1
ATOM 1371 O O . PHE A 1 180 ? 18.036 1.780 19.636 1.00 60.09 180 PHE A O 1
ATOM 1378 N N . GLY A 1 181 ? 17.660 1.983 17.459 1.00 65.69 181 GLY A N 1
ATOM 1379 C CA . GLY A 1 181 ? 16.794 3.158 17.611 1.00 65.69 181 GLY A CA 1
ATOM 1380 C C . GLY A 1 181 ? 15.536 2.886 18.441 1.00 65.69 181 GLY A C 1
ATOM 1381 O O . GLY A 1 181 ? 15.286 3.560 19.440 1.00 65.69 181 GLY A O 1
ATOM 1382 N N . ILE A 1 182 ? 14.748 1.874 18.063 1.00 66.81 182 ILE A N 1
ATOM 1383 C CA . ILE A 1 182 ? 13.466 1.585 18.724 1.00 66.81 182 ILE A CA 1
ATOM 1384 C C . ILE A 1 182 ? 13.662 0.926 20.092 1.00 66.81 182 ILE A C 1
ATOM 1386 O O . ILE A 1 182 ? 13.018 1.350 21.052 1.00 66.81 182 ILE A O 1
ATOM 1390 N N . TYR A 1 183 ? 14.556 -0.060 20.234 1.00 62.94 183 TYR A N 1
ATOM 1391 C CA . TYR A 1 183 ? 14.739 -0.707 21.541 1.00 62.94 183 TYR A CA 1
ATOM 1392 C C . TYR A 1 183 ? 15.429 0.207 22.553 1.00 62.94 183 TYR A C 1
ATOM 1394 O O . TYR A 1 183 ? 15.108 0.124 23.736 1.00 62.94 183 TYR A O 1
ATOM 1402 N N . PHE A 1 184 ? 16.299 1.123 22.117 1.00 71.75 184 PHE A N 1
ATOM 1403 C CA . PHE A 1 184 ? 16.846 2.157 22.997 1.00 71.75 184 PHE A CA 1
ATOM 1404 C C . PHE A 1 184 ? 15.738 3.081 23.509 1.00 71.75 184 PHE A C 1
ATOM 1406 O O . PHE A 1 184 ? 15.630 3.294 24.714 1.00 71.75 184 PHE A O 1
ATOM 1413 N N . LEU A 1 185 ? 14.842 3.556 22.637 1.00 67.50 185 LEU A N 1
ATOM 1414 C CA . LEU A 1 185 ? 13.697 4.371 23.060 1.00 67.50 185 LEU A CA 1
ATOM 1415 C C . LEU A 1 185 ? 12.770 3.621 24.030 1.00 67.50 185 LEU A C 1
ATOM 1417 O O . LEU A 1 185 ? 12.337 4.200 25.025 1.00 67.50 185 LEU A O 1
ATOM 1421 N N . ILE A 1 186 ? 12.510 2.330 23.796 1.00 68.12 186 ILE A N 1
ATOM 1422 C CA . ILE A 1 186 ? 11.702 1.487 24.695 1.00 68.12 186 ILE A CA 1
ATOM 1423 C C . ILE A 1 186 ? 12.401 1.291 26.048 1.00 68.12 186 ILE A C 1
ATOM 1425 O O . ILE A 1 186 ? 11.756 1.370 27.093 1.00 68.12 186 ILE A O 1
ATOM 1429 N N . PHE A 1 187 ? 13.717 1.074 26.046 1.00 70.69 187 PHE A N 1
ATOM 1430 C CA . PHE A 1 187 ? 14.513 0.907 27.260 1.00 70.69 187 PHE A CA 1
ATOM 1431 C C . PHE A 1 187 ? 14.495 2.171 28.130 1.00 70.69 187 PHE A C 1
ATOM 1433 O O . PHE A 1 187 ? 14.201 2.096 29.325 1.00 70.69 187 PHE A O 1
ATOM 1440 N N . PHE A 1 188 ? 14.720 3.344 27.531 1.00 70.75 188 PHE A N 1
ATOM 1441 C CA . PHE A 1 188 ? 14.651 4.622 28.243 1.00 70.75 188 PHE A CA 1
ATOM 1442 C C . PHE A 1 188 ? 13.230 4.969 28.696 1.00 70.75 188 PHE A C 1
ATOM 1444 O O . PHE A 1 188 ? 13.059 5.480 29.801 1.00 70.75 188 PHE A O 1
ATOM 1451 N N . ALA A 1 189 ? 12.203 4.638 27.907 1.00 64.06 189 ALA A N 1
ATOM 1452 C CA . ALA A 1 189 ? 10.810 4.777 28.330 1.00 64.06 189 ALA A CA 1
ATOM 1453 C C . ALA A 1 189 ? 10.484 3.884 29.543 1.00 64.06 189 ALA A C 1
ATOM 1455 O O . ALA A 1 189 ? 9.804 4.329 30.467 1.00 64.06 189 ALA A O 1
ATOM 1456 N N . GLY A 1 190 ? 11.011 2.655 29.587 1.00 66.38 190 GLY A N 1
ATOM 1457 C CA . GLY A 1 190 ? 10.881 1.751 30.734 1.00 66.38 190 GLY A CA 1
ATOM 1458 C C . GLY A 1 190 ? 11.589 2.265 31.992 1.00 66.38 190 GLY A C 1
ATOM 1459 O O . GLY A 1 190 ? 11.020 2.223 33.081 1.00 66.38 190 GLY A O 1
ATOM 1460 N N . LEU A 1 191 ? 12.795 2.822 31.845 1.00 70.25 191 LEU A N 1
ATOM 1461 C CA . LEU A 1 191 ? 13.537 3.476 32.931 1.00 70.25 191 LEU A CA 1
ATOM 1462 C C . LEU A 1 191 ? 12.825 4.730 33.450 1.00 70.25 191 LEU A C 1
ATOM 1464 O O . LEU A 1 191 ? 12.747 4.933 34.659 1.00 70.25 191 LEU A O 1
ATOM 1468 N N . ALA A 1 192 ? 12.264 5.544 32.554 1.00 72.56 192 ALA A N 1
ATOM 1469 C CA . ALA A 1 192 ? 11.470 6.712 32.920 1.00 72.56 192 ALA A CA 1
ATOM 1470 C C . ALA A 1 192 ? 10.191 6.315 33.673 1.00 72.56 192 ALA A C 1
ATOM 1472 O O . ALA A 1 192 ? 9.840 6.955 34.665 1.00 72.56 192 ALA A O 1
ATOM 1473 N N . ALA A 1 193 ? 9.518 5.239 33.254 1.00 66.75 193 ALA A N 1
ATOM 1474 C CA . ALA A 1 193 ? 8.381 4.689 33.986 1.00 66.75 193 ALA A CA 1
ATOM 1475 C C . ALA A 1 193 ? 8.803 4.197 35.383 1.00 66.75 193 ALA A C 1
ATOM 1477 O O . ALA A 1 193 ? 8.166 4.558 36.369 1.00 66.75 193 ALA A O 1
ATOM 1478 N N . TYR A 1 194 ? 9.914 3.459 35.491 1.00 70.06 194 TYR A N 1
ATOM 1479 C CA . TYR A 1 194 ? 10.452 3.002 36.777 1.00 70.06 194 TYR A CA 1
ATOM 1480 C C . TYR A 1 194 ? 10.811 4.169 37.710 1.00 70.06 194 TYR A C 1
ATOM 1482 O O . TYR A 1 194 ? 10.408 4.176 38.868 1.00 70.06 194 TYR A O 1
ATOM 1490 N N . ALA A 1 195 ? 11.489 5.206 37.208 1.00 74.31 195 ALA A N 1
ATOM 1491 C CA . ALA A 1 195 ? 11.862 6.380 38.000 1.00 74.31 195 ALA A CA 1
ATOM 1492 C C . ALA A 1 195 ? 10.646 7.130 38.576 1.00 74.31 195 ALA A C 1
ATOM 1494 O O . ALA A 1 195 ? 10.708 7.635 39.694 1.00 74.31 195 ALA A O 1
ATOM 1495 N N . ASN A 1 196 ? 9.525 7.168 37.847 1.00 71.81 196 ASN A N 1
ATOM 1496 C CA . ASN A 1 196 ? 8.281 7.784 38.322 1.00 71.81 196 ASN A CA 1
ATOM 1497 C C . ASN A 1 196 ? 7.529 6.932 39.360 1.00 71.81 196 ASN A C 1
ATOM 1499 O O . ASN A 1 196 ? 6.741 7.481 40.130 1.00 71.81 196 ASN A O 1
ATOM 1503 N N . TYR A 1 197 ? 7.762 5.616 39.388 1.00 70.75 197 TYR A N 1
ATOM 1504 C CA . TYR A 1 197 ? 7.132 4.683 40.329 1.00 70.75 197 TYR A CA 1
ATOM 1505 C C . TYR A 1 197 ? 8.056 4.208 41.459 1.00 70.75 197 TYR A C 1
ATOM 1507 O O . TYR A 1 197 ? 7.581 3.538 42.367 1.00 70.75 197 TYR A O 1
ATOM 1515 N N . ALA A 1 198 ? 9.317 4.653 41.495 1.00 66.25 198 ALA A N 1
ATOM 1516 C CA . ALA A 1 198 ? 10.332 4.227 42.465 1.00 66.25 198 ALA A CA 1
ATOM 1517 C C . ALA A 1 198 ? 9.946 4.402 43.953 1.00 66.25 198 ALA A C 1
ATOM 1519 O O . ALA A 1 198 ? 10.531 3.753 44.815 1.00 66.25 198 ALA A O 1
ATOM 1520 N N . GLY A 1 199 ? 8.987 5.280 44.274 1.00 68.19 199 GLY A N 1
ATOM 1521 C CA . GLY A 1 199 ? 8.461 5.461 45.636 1.00 68.19 199 GLY A CA 1
ATOM 1522 C C . GLY A 1 199 ? 7.135 4.743 45.928 1.00 68.19 199 GLY A C 1
ATOM 1523 O O . GLY A 1 199 ? 6.747 4.637 47.089 1.00 68.19 199 GLY A O 1
ATOM 1524 N N . CYS A 1 200 ? 6.418 4.277 44.902 1.00 66.62 200 CYS A N 1
ATOM 1525 C CA . CYS A 1 200 ? 5.109 3.621 44.997 1.00 66.62 200 CYS A CA 1
ATOM 1526 C C . CYS A 1 200 ? 4.934 2.669 43.808 1.00 66.62 200 CYS A C 1
ATOM 1528 O O . CYS A 1 200 ? 4.266 2.999 42.825 1.00 66.62 200 CYS A O 1
ATOM 1530 N N . ASP A 1 201 ? 5.548 1.489 43.903 1.00 72.38 201 ASP A N 1
ATOM 1531 C CA . ASP A 1 201 ? 5.536 0.514 42.818 1.00 72.38 201 ASP A CA 1
ATOM 1532 C C . ASP A 1 201 ? 4.128 -0.080 42.610 1.00 72.38 201 ASP A C 1
ATOM 1534 O O . ASP A 1 201 ? 3.623 -0.815 43.470 1.00 72.38 201 ASP A O 1
ATOM 1538 N N . PRO A 1 202 ? 3.494 0.132 41.440 1.00 66.62 202 PRO A N 1
ATOM 1539 C CA . PRO A 1 202 ? 2.158 -0.396 41.151 1.00 66.62 202 PRO A CA 1
ATOM 1540 C C . PRO A 1 202 ? 2.139 -1.933 41.050 1.00 66.62 202 PRO A C 1
ATOM 1542 O O . PRO A 1 202 ? 1.081 -2.555 41.160 1.00 66.62 202 PRO A O 1
ATOM 1545 N N . MET A 1 203 ? 3.313 -2.555 40.884 1.00 61.94 203 MET A N 1
ATOM 1546 C CA . MET A 1 203 ? 3.489 -4.008 40.901 1.00 61.94 203 MET A CA 1
ATOM 1547 C C . MET A 1 203 ? 3.476 -4.579 42.328 1.00 61.94 203 MET A C 1
ATOM 1549 O O . MET A 1 203 ? 2.865 -5.619 42.559 1.00 61.94 203 MET A O 1
ATOM 1553 N N . ALA A 1 204 ? 4.092 -3.887 43.295 1.00 67.94 204 ALA A N 1
ATOM 1554 C CA . ALA A 1 204 ? 4.084 -4.288 44.705 1.00 67.94 204 ALA A CA 1
ATOM 1555 C C . ALA A 1 204 ? 2.707 -4.069 45.358 1.00 67.94 204 ALA A C 1
ATOM 1557 O O . ALA A 1 204 ? 2.300 -4.834 46.228 1.00 67.94 204 ALA A O 1
ATOM 1558 N N . LEU A 1 205 ? 1.959 -3.070 44.879 1.00 69.06 205 LEU A N 1
ATOM 1559 C CA . LEU A 1 205 ? 0.578 -2.781 45.284 1.00 69.06 205 LEU A CA 1
ATOM 1560 C C . LEU A 1 205 ? -0.457 -3.780 44.724 1.00 69.06 205 LEU A C 1
ATOM 1562 O O . LEU A 1 205 ? -1.637 -3.685 45.051 1.00 69.06 205 LEU A O 1
ATOM 1566 N N . GLY A 1 206 ? -0.050 -4.726 43.868 1.00 71.19 206 GLY A N 1
ATOM 1567 C CA . GLY A 1 206 ? -0.939 -5.738 43.283 1.00 71.19 206 GLY A CA 1
ATOM 1568 C C . GLY A 1 206 ? -1.920 -5.208 42.228 1.00 71.19 206 GLY A C 1
ATOM 1569 O O . GLY A 1 206 ? -2.811 -5.942 41.800 1.00 71.19 206 GLY A O 1
ATOM 1570 N N . ILE A 1 207 ? -1.756 -3.954 41.790 1.00 69.50 207 ILE A N 1
ATOM 1571 C CA . ILE A 1 207 ? -2.597 -3.306 40.770 1.00 69.50 207 ILE A CA 1
ATOM 1572 C C . ILE A 1 207 ? -2.293 -3.896 39.383 1.00 69.50 207 ILE A C 1
ATOM 1574 O O . ILE A 1 207 ? -3.195 -4.063 38.562 1.00 69.50 207 ILE A O 1
ATOM 1578 N N . ILE A 1 208 ? -1.031 -4.266 39.142 1.00 69.56 208 ILE A N 1
ATOM 1579 C CA . ILE A 1 208 ? -0.554 -4.848 37.884 1.00 69.56 208 ILE A CA 1
ATOM 1580 C C . ILE A 1 208 ? -0.088 -6.290 38.125 1.00 69.56 208 ILE A C 1
ATOM 1582 O O . ILE A 1 208 ? 0.781 -6.532 38.961 1.00 69.56 208 ILE A O 1
ATOM 1586 N N . LYS A 1 209 ? -0.637 -7.260 37.375 1.00 59.84 209 LYS A N 1
ATOM 1587 C CA . LYS A 1 209 ? -0.314 -8.696 37.536 1.00 59.84 209 LYS A CA 1
ATOM 1588 C C . LYS A 1 209 ? 0.859 -9.164 36.672 1.00 59.84 209 LYS A C 1
ATOM 1590 O O . LYS A 1 209 ? 1.468 -10.186 36.983 1.00 59.84 209 LYS A O 1
ATOM 1595 N N . ARG A 1 210 ? 1.174 -8.455 35.583 1.00 61.66 210 ARG A N 1
ATOM 1596 C CA . ARG A 1 210 ? 2.234 -8.823 34.627 1.00 61.66 210 ARG A CA 1
ATOM 1597 C C . ARG A 1 210 ? 3.154 -7.648 34.322 1.00 61.66 210 ARG A C 1
ATOM 1599 O O . ARG A 1 210 ? 2.696 -6.528 34.143 1.00 61.66 210 ARG A O 1
ATOM 1606 N N . LYS A 1 211 ? 4.457 -7.917 34.183 1.00 57.72 211 LYS A N 1
ATOM 1607 C CA . LYS A 1 211 ? 5.484 -6.893 33.894 1.00 57.72 211 LYS A CA 1
ATOM 1608 C C . LYS A 1 211 ? 5.231 -6.130 32.586 1.00 57.72 211 LYS A C 1
ATOM 1610 O O . LYS A 1 211 ? 5.583 -4.964 32.479 1.00 57.72 211 LYS A O 1
ATOM 1615 N N . GLU A 1 212 ? 4.581 -6.771 31.620 1.00 63.53 212 GLU A N 1
ATOM 1616 C CA . GLU A 1 212 ? 4.252 -6.213 30.299 1.00 63.53 212 GLU A CA 1
ATOM 1617 C C . GLU A 1 212 ? 3.209 -5.082 30.353 1.00 63.53 212 GLU A C 1
ATOM 1619 O O . GLU A 1 212 ? 3.102 -4.280 29.429 1.00 63.53 212 GLU A O 1
ATOM 1624 N N . GLU A 1 213 ? 2.452 -4.980 31.446 1.00 64.81 213 GLU A N 1
ATOM 1625 C CA . GLU A 1 213 ? 1.360 -4.013 31.601 1.00 64.81 213 GLU A CA 1
ATOM 1626 C C . GLU A 1 213 ? 1.836 -2.663 32.178 1.00 64.81 213 GLU A C 1
ATOM 1628 O O . GLU A 1 213 ? 1.056 -1.714 32.245 1.00 64.81 213 GLU A O 1
ATOM 1633 N N . ILE A 1 214 ? 3.122 -2.534 32.537 1.00 69.81 214 ILE A N 1
ATOM 1634 C CA . ILE A 1 214 ? 3.655 -1.353 33.233 1.00 69.81 214 ILE A CA 1
ATOM 1635 C C . ILE A 1 214 ? 3.691 -0.086 32.366 1.00 69.81 214 ILE A C 1
ATOM 1637 O O . ILE A 1 214 ? 3.329 0.989 32.838 1.00 69.81 214 ILE A O 1
ATOM 1641 N N . ILE A 1 215 ? 4.071 -0.198 31.089 1.00 68.06 215 ILE A N 1
ATOM 1642 C CA . ILE A 1 215 ? 4.131 0.952 30.171 1.00 68.06 215 ILE A CA 1
ATOM 1643 C C . ILE A 1 215 ? 2.719 1.415 29.771 1.00 68.06 215 ILE A C 1
ATOM 1645 O O . ILE A 1 215 ? 2.449 2.612 29.870 1.00 68.06 215 ILE A O 1
ATOM 1649 N N . PRO A 1 216 ? 1.778 0.521 29.395 1.00 67.31 216 PRO A N 1
ATOM 1650 C CA . PRO A 1 216 ? 0.381 0.911 29.203 1.00 67.31 216 PRO A CA 1
ATOM 1651 C C . PRO A 1 216 ? -0.234 1.575 30.438 1.00 67.31 216 PRO A C 1
ATOM 1653 O O . PRO A 1 216 ? -0.946 2.568 30.303 1.00 67.31 216 PRO A O 1
ATOM 1656 N N . TYR A 1 217 ? 0.070 1.072 31.637 1.00 70.38 217 TYR A N 1
ATOM 1657 C CA . TYR A 1 217 ? -0.397 1.672 32.884 1.00 70.38 217 TYR A CA 1
ATOM 1658 C C . TYR A 1 217 ? 0.194 3.070 33.113 1.00 70.38 217 TYR A C 1
ATOM 1660 O O . TYR A 1 217 ? -0.551 4.001 33.402 1.00 70.38 217 TYR A O 1
ATOM 1668 N N . PHE A 1 218 ? 1.500 3.251 32.891 1.00 73.12 218 PHE A N 1
ATOM 1669 C CA . PHE A 1 218 ? 2.172 4.552 32.994 1.00 73.12 218 PHE A CA 1
ATOM 1670 C C . PHE A 1 218 ? 1.537 5.616 32.086 1.00 73.12 218 PHE A C 1
ATOM 1672 O O . PHE A 1 218 ? 1.307 6.749 32.513 1.00 73.12 218 PHE A O 1
ATOM 1679 N N . VAL A 1 219 ? 1.193 5.244 30.847 1.00 70.94 219 VAL A N 1
ATOM 1680 C CA . VAL A 1 219 ? 0.525 6.146 29.896 1.00 70.94 219 VAL A CA 1
ATOM 1681 C C . VAL A 1 219 ? -0.892 6.506 30.355 1.00 70.94 219 VAL A C 1
ATOM 1683 O O . VAL A 1 219 ? -1.312 7.654 30.220 1.00 70.94 219 VAL A O 1
ATOM 1686 N N . MET A 1 220 ? -1.630 5.556 30.926 1.00 68.25 220 MET A N 1
ATOM 1687 C CA . MET A 1 220 ? -2.991 5.794 31.416 1.00 68.25 220 MET A CA 1
ATOM 1688 C C . MET A 1 220 ? -3.036 6.582 32.733 1.00 68.25 220 MET A C 1
ATOM 1690 O O . MET A 1 220 ? -4.004 7.294 32.972 1.00 68.25 220 MET A O 1
ATOM 1694 N N . ASP A 1 221 ? -2.016 6.469 33.580 1.00 73.75 221 ASP A N 1
ATOM 1695 C CA . ASP A 1 221 ? -1.975 7.106 34.899 1.00 73.75 221 ASP A CA 1
ATOM 1696 C C . ASP A 1 221 ? -1.382 8.523 34.823 1.00 73.75 221 ASP A C 1
ATOM 1698 O O . ASP A 1 221 ? -2.046 9.502 35.161 1.00 73.75 221 ASP A O 1
ATOM 1702 N N . LYS A 1 222 ? -0.159 8.666 34.293 1.00 73.06 222 LYS A N 1
ATOM 1703 C CA . LYS A 1 222 ? 0.580 9.943 34.297 1.00 73.06 222 LYS A CA 1
ATOM 1704 C C . LYS A 1 222 ? 0.350 10.808 33.066 1.00 73.06 222 LYS A C 1
ATOM 1706 O O . LYS A 1 222 ? 0.487 12.026 33.146 1.00 73.06 222 LYS A O 1
ATOM 1711 N N . LEU A 1 223 ? 0.002 10.201 31.934 1.00 66.88 223 LEU A N 1
ATOM 1712 C CA . LEU A 1 223 ? -0.158 10.908 30.660 1.00 66.88 223 LEU A CA 1
ATOM 1713 C C . LEU A 1 223 ? -1.631 11.106 30.252 1.00 66.88 223 LEU A C 1
ATOM 1715 O O . LEU A 1 223 ? -1.910 11.623 29.170 1.00 66.88 223 LEU A O 1
ATOM 1719 N N . SER A 1 224 ? -2.577 10.776 31.138 1.00 65.50 224 SER A N 1
ATOM 1720 C CA . SER A 1 224 ? -4.022 10.995 30.949 1.00 65.50 224 SER A CA 1
ATOM 1721 C C . SER A 1 224 ? -4.439 12.465 30.922 1.00 65.50 224 SER A C 1
ATOM 1723 O O . SER A 1 224 ? -5.492 12.787 30.375 1.00 65.50 224 SER A O 1
ATOM 1725 N N . PHE A 1 225 ? -3.605 13.361 31.459 1.00 77.44 225 PHE A N 1
ATOM 1726 C CA . PHE A 1 225 ? -3.797 14.812 31.386 1.00 77.44 225 PHE A CA 1
ATOM 1727 C C . PHE A 1 225 ? -3.888 15.323 29.935 1.00 77.44 225 PHE A C 1
ATOM 1729 O O . PHE A 1 225 ? -4.557 16.323 29.686 1.00 77.44 225 PHE A O 1
ATOM 1736 N N . ILE A 1 226 ? -3.258 14.636 28.973 1.00 70.00 226 ILE A N 1
ATOM 1737 C CA . ILE A 1 226 ? -3.309 15.009 27.556 1.00 70.00 226 ILE A CA 1
ATOM 1738 C C . ILE A 1 226 ? -4.432 14.210 26.872 1.00 70.00 226 ILE A C 1
ATOM 1740 O O . ILE A 1 226 ? -4.257 13.014 26.601 1.00 70.00 226 ILE A O 1
ATOM 1744 N N . PRO A 1 227 ? -5.582 14.834 26.549 1.00 63.25 227 PRO A N 1
ATOM 1745 C CA . PRO A 1 227 ? -6.676 14.131 25.893 1.00 63.25 227 PRO A CA 1
ATOM 1746 C C . PRO A 1 227 ? -6.230 13.620 24.513 1.00 63.25 227 PRO A C 1
ATOM 1748 O O . PRO A 1 227 ? -5.810 14.390 23.654 1.00 63.25 227 PRO A O 1
ATOM 1751 N N . GLY A 1 228 ? -6.314 12.301 24.303 1.00 62.81 228 GLY A N 1
ATOM 1752 C CA . GLY A 1 228 ? -5.996 11.629 23.033 1.00 62.81 228 GLY A CA 1
ATOM 1753 C C . GLY A 1 228 ? -4.666 10.865 23.000 1.00 62.81 228 GLY A C 1
ATOM 1754 O O . GLY A 1 228 ? -4.551 9.908 22.233 1.00 62.81 228 GLY A O 1
ATOM 1755 N N . LEU A 1 229 ? -3.700 11.188 23.868 1.00 61.50 229 LEU A N 1
ATOM 1756 C CA . LEU A 1 229 ? -2.398 10.504 23.898 1.00 61.50 229 LEU A CA 1
ATOM 1757 C C . LEU A 1 229 ? -2.503 9.003 24.246 1.00 61.50 229 LEU A C 1
ATOM 1759 O O . LEU A 1 229 ? -1.879 8.194 23.553 1.00 61.50 229 LEU A O 1
ATOM 1763 N N . PRO A 1 230 ? -3.340 8.582 25.216 1.00 61.41 230 PRO A N 1
ATOM 1764 C CA . PRO A 1 230 ? -3.521 7.158 25.487 1.00 61.41 230 PRO A CA 1
ATOM 1765 C C . PRO A 1 230 ? -4.171 6.406 24.318 1.00 61.41 230 PRO A C 1
ATOM 1767 O O . PRO A 1 230 ? -3.862 5.243 24.072 1.00 61.41 230 PRO A O 1
ATOM 1770 N N . GLY A 1 231 ? -5.024 7.086 23.542 1.00 56.78 231 GLY A N 1
ATOM 1771 C CA . GLY A 1 231 ? -5.636 6.529 22.334 1.00 56.78 231 GLY A CA 1
ATOM 1772 C C . GLY A 1 231 ? -4.620 6.295 21.216 1.00 56.78 231 GLY A C 1
ATOM 1773 O O . GLY A 1 231 ? -4.632 5.234 20.596 1.00 56.78 231 GLY A O 1
ATOM 1774 N N . ILE A 1 232 ? -3.703 7.245 20.999 1.00 61.31 232 ILE A N 1
ATOM 1775 C CA . ILE A 1 232 ? -2.603 7.104 20.032 1.00 61.31 232 ILE A CA 1
ATOM 1776 C C . ILE A 1 232 ? -1.672 5.960 20.446 1.00 61.31 232 ILE A C 1
ATOM 1778 O O . ILE A 1 232 ? -1.329 5.126 19.616 1.00 61.31 232 ILE A O 1
ATOM 1782 N N . PHE A 1 233 ? -1.310 5.868 21.726 1.00 62.31 233 PHE A N 1
ATOM 1783 C CA . PHE A 1 233 ? -0.434 4.809 22.232 1.00 62.31 233 PHE A CA 1
ATOM 1784 C C . PHE A 1 233 ? -1.020 3.403 22.017 1.00 62.31 233 PHE A C 1
ATOM 1786 O O . PHE A 1 233 ? -0.347 2.506 21.505 1.00 62.31 233 PHE A O 1
ATOM 1793 N N . VAL A 1 234 ? -2.305 3.225 22.332 1.00 57.00 234 VAL A N 1
ATOM 1794 C CA . VAL A 1 234 ? -3.027 1.969 22.088 1.00 57.00 234 VAL A CA 1
ATOM 1795 C C . VAL A 1 234 ? -3.158 1.681 20.587 1.00 57.00 234 VAL A C 1
ATOM 1797 O O . VAL A 1 234 ? -2.978 0.538 20.169 1.00 57.00 234 VAL A O 1
ATOM 1800 N N . ALA A 1 235 ? -3.414 2.699 19.759 1.00 52.78 235 ALA A N 1
ATOM 1801 C CA . ALA A 1 235 ? -3.485 2.548 18.307 1.00 52.78 235 ALA A CA 1
ATOM 1802 C C . ALA A 1 235 ? -2.137 2.141 17.689 1.00 52.78 235 ALA A C 1
ATOM 1804 O O . ALA A 1 235 ? -2.129 1.340 16.761 1.00 52.78 235 ALA A O 1
ATOM 1805 N N . THR A 1 236 ? -1.009 2.625 18.213 1.00 60.41 236 THR A N 1
ATOM 1806 C CA . THR A 1 236 ? 0.337 2.231 17.764 1.00 60.41 236 THR A CA 1
ATOM 1807 C C . THR A 1 236 ? 0.668 0.790 18.151 1.00 60.41 236 THR A C 1
ATOM 1809 O O . THR A 1 236 ? 1.212 0.054 17.334 1.00 60.41 236 THR A O 1
ATOM 1812 N N . LEU A 1 237 ? 0.288 0.343 19.354 1.00 53.94 237 LEU A N 1
ATOM 1813 C CA . LEU A 1 237 ? 0.460 -1.055 19.781 1.00 53.94 237 LEU A CA 1
ATOM 1814 C C . LEU A 1 237 ? -0.346 -2.034 18.912 1.00 53.94 237 LEU A C 1
ATOM 1816 O O . LEU A 1 237 ? 0.153 -3.089 18.517 1.00 53.94 237 LEU A O 1
ATOM 1820 N N . VAL A 1 238 ? -1.587 -1.674 18.580 1.00 46.62 238 VAL A N 1
ATOM 1821 C CA . VAL A 1 238 ? -2.449 -2.486 17.707 1.00 46.62 238 VAL A CA 1
ATOM 1822 C C . VAL A 1 238 ? -2.024 -2.369 16.239 1.00 46.62 238 VAL A C 1
ATOM 1824 O O . VAL A 1 238 ? -2.050 -3.349 15.508 1.00 46.62 238 VAL A O 1
ATOM 1827 N N . GLY A 1 239 ? -1.590 -1.187 15.799 1.00 40.00 239 GLY A N 1
ATOM 1828 C CA . GLY A 1 239 ? -1.127 -0.942 14.434 1.00 40.00 239 GLY A CA 1
ATOM 1829 C C . GLY A 1 239 ? 0.234 -1.562 14.120 1.00 40.00 239 GLY A C 1
ATOM 1830 O O . GLY A 1 239 ? 0.480 -1.890 12.971 1.00 40.00 239 GLY A O 1
ATOM 1831 N N . GLY A 1 240 ? 1.102 -1.743 15.119 1.00 38.00 240 GLY A N 1
ATOM 1832 C CA . GLY A 1 240 ? 2.388 -2.432 14.969 1.00 38.00 240 GLY A CA 1
ATOM 1833 C C . GLY A 1 240 ? 2.295 -3.960 15.036 1.00 38.00 240 GLY A C 1
ATOM 1834 O O . GLY A 1 240 ? 3.268 -4.638 14.729 1.00 38.00 240 GLY A O 1
ATOM 1835 N N . SER A 1 241 ? 1.143 -4.504 15.442 1.00 34.03 241 SER A N 1
ATOM 1836 C CA . SER A 1 241 ? 0.878 -5.950 15.478 1.00 34.03 241 SER A CA 1
ATOM 1837 C C . SER A 1 241 ? 0.068 -6.456 14.276 1.00 34.03 241 SER A C 1
ATOM 1839 O O . SER A 1 241 ? -0.145 -7.666 14.172 1.00 34.03 241 SER A O 1
ATOM 1841 N N . LEU A 1 242 ? -0.356 -5.555 13.379 1.00 33.91 242 LEU A N 1
ATOM 1842 C CA . LEU A 1 242 ? -1.149 -5.828 12.174 1.00 33.91 242 LEU A CA 1
ATOM 1843 C C . LEU A 1 242 ? -0.302 -5.697 10.902 1.00 33.91 242 LEU A C 1
ATOM 1845 O O . LEU A 1 242 ? -0.443 -6.578 10.025 1.00 33.91 242 LEU A O 1
#

Radius of gyration: 24.25 Å; chains: 1; bounding box: 51×33×71 Å

InterPro domains:
  IPR001734 Sodium/solute symporter [PF00474] (11-151)
  IPR001734 Sodium/solute symporter [PS50283] (1-151)
  IPR038377 Sodium/glucose symporter superfamily [G3DSA:1.20.1730.10] (5-182)
  IPR051163 Sodium:Solute Symporter (SSF) [PTHR42985] (10-169)

Foldseek 3Di:
DLVVVVCVVVVVVCCVVPFPQCVVVVVVVVVLVVLCCVPVVVVVVVVPDPDPLVVVCVVVVDPVLSVVVVVVVVVVVVVVVLVSLQVVLVVVCVPPVDDSVVSSVVSVVVVCVQPVPQDPVSVVVVVVVVVVVVVVVVVVVVVVVQVVLVHPVSVVVVCVVVVRHPHPVSCVVVCCCCVCVVVVVVVVLLVVLCVVCVPPPCVVVVVDDDPVCSSLVSCVPVVVVDPCSSVVVVCCVVVVSD

pLDDT: mean 71.23, std 9.83, range [33.91, 89.94]

Secondary structure (DSSP, 8-state):
-HHHHHHHHHHHHHHHHHGGGGHHHHHHHHHHHHHHHHHHHHHHGGGT-S-HHHHHHHHH--HHHHHHHHHHHHHHHHHHHHHHHHHHHHHHHHHH---HHHHHHHHHHHHHHHHHHHHHHHHHHHHHHHHHHHHHHHHHHHHHHHHHTTSHHHHHHHHHHTTTT--HHHHHHHHHIIIIIIHHHHHHHHHHHHHHHTTS-TTTTTS-SSGGGHHHHHHHHHSTTSTTHHHHHHHHHHHT--